Protein AF-A0A2G6CWJ7-F1 (afdb_monomer)

Radius of gyration: 28.37 Å; Cα contacts (8 Å, |Δi|>4): 303; chains: 1; bounding box: 62×45×99 Å

Foldseek 3Di:
DDDDDDDPPPDDPVVCVVCVVVCCVPVVVVVVVVVVVVVVPPPLVPDDFDDWKFKKKFKDFAPPDQAQWAWDWAQDPQFIKIKIAGHDPPDDDSRSRIDMWMWIQDRVVLAIDTQDADDDPPSRVDPGMDMDGSVSCPQFGWDQDQADPSGWGKDWPDDDDPPDPVCVVPVPDDDTAIWI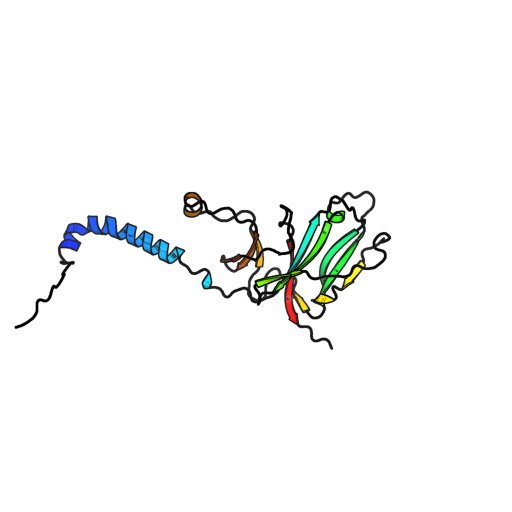DHPRRTHGGDPHVPPPDDPPSPGMDTHGIGDDGHDDD

pLDDT: mean 79.05, std 17.59, range [38.69, 97.75]

Mean predicted aligned error: 12.97 Å

Secondary structure (DSSP, 8-state):
------------HHHHHHTHHHHHHHHHHHHHHHHHHHHHT--GGGSPPP-S-EEEEEEEE-SS---SEEEEEEEETTEEEEEEEEPPTT---GGGGEEEEEEEEETTTTEEEEE--PPPS-GGG--S-EEEE-GGGTTEEEE--SB-TTS-EEEEE-S-----HHHHHTT-----EEEEEETTEEEEPPP-TT-TT-S-TT-EEEEEEEEEEPP--

Sequence (217 aa):
MKGNSVKGSFLKGNFLKDNLVLIAGIVLPVLLVIGFLILSAVPKAMFPPPQYDFLLVGYRYDNQIVRDYHVGFEVREGVVTGRVTPKREGVEDFRFRQRASLFLYRADEQRFEEVPYDLPDNLEELKKSVTFPVRKLQNLSFSSNLISPDGFQFDYYGRRSSSGLLGEIFGMGRRYGYILSKEGSSFELPPVAVQTGYYYSDNLSFIGWVVSERKSS

Nearest PDB structures (foldseek):
  8qgy-assembly1_A  TM=1.722E-01  e=1.229E+00  Homo sapiens
  5g23-assembly1_A  TM=1.911E-01  e=3.574E+00  Thermus thermophilus HB8
  2f25-assembly1_A  TM=1.329E-01  e=5.008E+00  Homo sapiens
  2f27-assembly1_A  TM=1.282E-01  e=8.785E+00  Homo sapiens

Solvent-accessible surface area (backbone atoms only — not comparable to full-atom values): 13347 Å² total; per-residue (Å²): 134,87,84,87,79,86,77,87,79,88,76,60,80,60,58,59,66,79,37,39,70,62,47,49,67,52,50,50,57,52,49,50,51,50,51,49,50,56,68,68,58,60,61,83,77,78,56,80,76,71,81,59,29,33,36,33,38,33,57,45,79,39,93,90,49,81,47,57,36,32,69,48,72,44,62,53,98,33,30,59,34,36,34,43,35,44,62,57,86,96,61,90,61,74,59,25,23,37,48,68,46,38,35,38,37,38,38,92,75,62,42,62,43,79,52,77,70,76,77,75,81,72,58,86,76,42,88,59,68,47,76,45,68,34,70,84,46,64,52,38,28,40,37,64,55,72,55,40,100,89,54,39,27,82,43,75,50,72,88,78,76,80,67,50,74,65,45,71,75,67,65,67,73,89,75,75,49,51,28,37,36,41,98,90,45,76,43,82,55,68,75,66,82,84,67,84,82,64,101,67,81,80,44,66,41,85,46,27,29,50,76,47,77,45,79,86,126

Structure (mmCIF, N/CA/C/O backbone):
data_AF-A0A2G6CWJ7-F1
#
_entry.id   AF-A0A2G6CWJ7-F1
#
loop_
_atom_site.group_PDB
_atom_site.id
_atom_site.type_symbol
_atom_site.label_atom_id
_atom_site.label_alt_id
_atom_site.label_comp_id
_atom_site.label_asym_id
_atom_site.label_entity_id
_atom_site.label_seq_id
_atom_site.pdbx_PDB_ins_code
_atom_site.Cartn_x
_atom_site.Cartn_y
_atom_site.Cartn_z
_atom_site.occupancy
_atom_site.B_iso_or_equiv
_atom_site.auth_seq_id
_atom_site.auth_comp_id
_atom_site.auth_asym_id
_atom_site.auth_atom_id
_atom_site.pdbx_PDB_model_num
ATOM 1 N N . MET A 1 1 ? 24.566 -15.610 -73.567 1.00 42.91 1 MET A N 1
ATOM 2 C CA . MET A 1 1 ? 25.605 -14.570 -73.379 1.00 42.91 1 MET A CA 1
ATOM 3 C C . MET A 1 1 ? 25.458 -13.987 -71.978 1.00 42.91 1 MET A C 1
ATOM 5 O O . MET A 1 1 ? 24.338 -13.891 -71.496 1.00 42.91 1 MET A O 1
ATOM 9 N N . LYS A 1 2 ? 26.595 -13.754 -71.309 1.00 40.25 2 LYS A N 1
ATOM 10 C CA . LYS A 1 2 ? 26.768 -13.443 -69.876 1.00 40.25 2 LYS A CA 1
ATOM 11 C C . LYS A 1 2 ? 26.113 -12.120 -69.448 1.00 40.25 2 LYS A C 1
ATOM 13 O O . LYS A 1 2 ? 26.039 -11.188 -70.238 1.00 40.25 2 LYS A O 1
ATOM 18 N N . GLY A 1 3 ? 25.678 -12.085 -68.185 1.00 43.72 3 GLY A N 1
ATOM 19 C CA . GLY A 1 3 ? 24.922 -11.002 -67.558 1.00 43.72 3 GLY A CA 1
ATOM 20 C C . GLY A 1 3 ? 25.706 -9.740 -67.192 1.00 43.72 3 GLY A C 1
ATOM 21 O O . GLY A 1 3 ? 26.927 -9.750 -67.035 1.00 43.72 3 GLY A O 1
ATOM 22 N N . ASN A 1 4 ? 24.944 -8.662 -67.004 1.00 42.84 4 ASN A N 1
ATOM 23 C CA . ASN A 1 4 ? 25.405 -7.378 -66.493 1.00 42.84 4 ASN A CA 1
ATOM 24 C C . ASN A 1 4 ? 25.401 -7.389 -64.960 1.00 42.84 4 ASN A C 1
ATOM 26 O O . ASN A 1 4 ? 24.350 -7.420 -64.324 1.00 42.84 4 ASN A O 1
ATOM 30 N N . SER A 1 5 ? 26.595 -7.337 -64.374 1.00 44.34 5 SER A N 1
ATOM 31 C CA . SER A 1 5 ? 26.812 -7.099 -62.947 1.00 44.34 5 SER A CA 1
ATOM 32 C C . SER A 1 5 ? 26.933 -5.595 -62.702 1.00 44.34 5 SER A C 1
ATOM 34 O O . SER A 1 5 ? 27.979 -5.008 -62.977 1.00 44.34 5 SER A O 1
ATOM 36 N N . VAL A 1 6 ? 25.905 -4.976 -62.124 1.00 52.34 6 VAL A N 1
ATOM 37 C CA . VAL A 1 6 ? 26.009 -3.630 -61.542 1.00 52.34 6 VAL A CA 1
ATOM 38 C C . VAL A 1 6 ? 26.773 -3.749 -60.221 1.00 52.34 6 VAL A C 1
ATOM 40 O O . VAL A 1 6 ? 26.233 -4.220 -59.225 1.00 52.34 6 VAL A O 1
ATOM 43 N N . LYS A 1 7 ? 28.052 -3.353 -60.200 1.00 46.38 7 LYS A N 1
ATOM 44 C CA . LYS A 1 7 ? 28.813 -3.163 -58.955 1.00 46.38 7 LYS A CA 1
ATOM 45 C C . LYS A 1 7 ? 28.830 -1.679 -58.602 1.00 46.38 7 LYS A C 1
ATOM 47 O O . LYS A 1 7 ? 29.647 -0.925 -59.124 1.00 46.38 7 LYS A O 1
ATOM 52 N N . GLY A 1 8 ? 27.948 -1.273 -57.692 1.00 47.12 8 GLY A N 1
ATOM 53 C CA . GLY A 1 8 ? 28.076 -0.006 -56.976 1.00 47.12 8 GLY A CA 1
ATOM 54 C C . GLY A 1 8 ? 29.268 -0.077 -56.022 1.00 47.12 8 GLY A C 1
ATOM 55 O O . GLY A 1 8 ? 29.166 -0.639 -54.938 1.00 47.12 8 GLY A O 1
ATOM 56 N N . SER A 1 9 ? 30.415 0.453 -56.445 1.00 52.34 9 SER A N 1
ATOM 57 C CA . SER A 1 9 ? 31.591 0.659 -55.593 1.00 52.34 9 SER A CA 1
ATOM 58 C C . SER A 1 9 ? 31.573 2.099 -55.092 1.00 52.34 9 SER A C 1
ATOM 60 O O . SER A 1 9 ? 32.021 3.007 -55.791 1.00 52.34 9 SER A O 1
ATOM 62 N N . PHE A 1 10 ? 30.997 2.322 -53.910 1.00 56.19 10 PHE A N 1
ATOM 63 C CA . PHE A 1 10 ? 30.798 3.670 -53.367 1.00 56.19 10 PHE A CA 1
ATOM 64 C C . PHE A 1 10 ? 31.922 4.182 -52.457 1.00 56.19 10 PHE A C 1
ATOM 66 O O . PHE A 1 10 ? 31.820 5.299 -51.970 1.00 56.19 10 PHE A O 1
ATOM 73 N N . LEU A 1 11 ? 33.015 3.441 -52.237 1.00 56.88 11 LEU A N 1
ATOM 74 C CA . LEU A 1 11 ? 34.093 3.898 -51.347 1.00 56.88 11 LEU A CA 1
ATOM 75 C C . LEU A 1 11 ? 35.480 3.617 -51.945 1.00 56.88 11 LEU A C 1
ATOM 77 O O . LEU A 1 11 ? 36.103 2.592 -51.676 1.00 56.88 11 LEU A O 1
ATOM 81 N N . LYS A 1 12 ? 35.994 4.549 -52.761 1.00 61.03 12 LYS A N 1
ATOM 82 C CA . LYS A 1 12 ? 37.425 4.594 -53.118 1.00 61.03 12 LYS A CA 1
ATOM 83 C C . LYS A 1 12 ? 38.220 5.133 -51.923 1.00 61.03 12 LYS A C 1
ATOM 85 O O . LYS A 1 12 ? 37.935 6.227 -51.446 1.00 61.03 12 LYS A O 1
ATOM 90 N N . GLY A 1 13 ? 39.260 4.415 -51.495 1.00 61.88 13 GLY A N 1
ATOM 91 C CA . GLY A 1 13 ? 40.091 4.751 -50.324 1.00 61.88 13 GLY A CA 1
ATOM 92 C C . GLY A 1 13 ? 40.787 6.123 -50.345 1.00 61.88 13 GLY A C 1
ATOM 93 O O . GLY A 1 13 ? 41.223 6.582 -49.293 1.00 61.88 13 GLY A O 1
ATOM 94 N N . ASN A 1 14 ? 40.851 6.802 -51.497 1.00 66.81 14 ASN A N 1
ATOM 95 C CA . ASN A 1 14 ? 41.379 8.169 -51.592 1.00 66.81 14 ASN A CA 1
ATOM 96 C C . ASN A 1 14 ? 40.335 9.229 -51.207 1.00 66.81 14 ASN A C 1
ATOM 98 O O . ASN A 1 14 ? 40.673 10.199 -50.546 1.00 66.81 14 ASN A O 1
ATOM 102 N N . PHE A 1 15 ? 39.048 8.999 -51.490 1.00 67.94 15 PHE A N 1
ATOM 103 C CA . PHE A 1 15 ? 37.984 9.965 -51.187 1.00 67.94 15 PHE A CA 1
ATOM 104 C C . PHE A 1 15 ? 37.812 10.198 -49.675 1.00 67.94 15 PHE A C 1
ATOM 106 O O . PHE A 1 15 ? 37.553 11.320 -49.247 1.00 67.94 15 PHE A O 1
ATOM 113 N N . LEU A 1 16 ? 38.011 9.147 -48.868 1.00 67.19 16 LEU A N 1
ATOM 114 C CA . LEU A 1 16 ? 37.991 9.204 -47.400 1.00 67.19 16 LEU A CA 1
ATOM 115 C C . LEU A 1 16 ? 39.131 10.051 -46.820 1.00 67.19 16 LEU A C 1
ATOM 117 O O . LEU A 1 16 ? 38.937 10.724 -45.812 1.00 67.19 16 LEU A O 1
ATOM 121 N N . LYS A 1 17 ? 40.313 10.012 -47.446 1.00 70.75 17 LYS A N 1
ATOM 122 C CA . LYS A 1 17 ? 41.492 10.773 -47.011 1.00 70.75 17 LYS A CA 1
ATOM 123 C C . LYS A 1 17 ? 41.391 12.237 -47.432 1.00 70.75 17 LYS A C 1
ATOM 125 O O . LYS A 1 17 ? 41.655 13.115 -46.619 1.00 70.75 17 LYS A O 1
ATOM 130 N N . ASP A 1 18 ? 40.931 12.482 -48.657 1.00 79.06 18 ASP A N 1
ATOM 131 C CA . ASP A 1 18 ? 40.833 13.826 -49.239 1.00 79.06 18 ASP A CA 1
ATOM 132 C C . ASP A 1 18 ? 39.708 14.661 -48.606 1.00 79.06 18 ASP A C 1
ATOM 134 O O . ASP A 1 18 ? 39.776 15.886 -48.574 1.00 79.06 18 ASP A O 1
ATOM 138 N N . ASN A 1 19 ? 38.684 14.001 -48.055 1.00 81.56 19 ASN A N 1
ATOM 139 C CA . ASN A 1 19 ? 37.528 14.652 -47.435 1.00 81.56 19 ASN A CA 1
ATOM 140 C C . ASN A 1 19 ? 37.419 14.344 -45.938 1.00 81.56 19 ASN A C 1
ATOM 142 O O . ASN A 1 19 ? 36.337 14.454 -45.367 1.00 81.56 19 ASN A O 1
ATOM 146 N N . LEU A 1 20 ? 38.521 13.960 -45.285 1.00 83.69 20 LEU A N 1
ATOM 147 C CA . LEU A 1 20 ? 38.513 13.502 -43.892 1.00 83.69 20 LEU A CA 1
ATOM 148 C C . LEU A 1 20 ? 37.905 14.537 -42.935 1.00 83.69 20 LEU A C 1
ATOM 150 O O . LEU A 1 20 ? 37.154 14.167 -42.039 1.00 83.69 20 LEU A O 1
ATOM 154 N N . VAL A 1 21 ? 38.160 15.828 -43.168 1.00 85.00 21 VAL A N 1
ATOM 155 C CA . VAL A 1 21 ? 37.582 16.932 -42.380 1.00 85.00 21 VAL A CA 1
ATOM 156 C C . VAL A 1 21 ? 36.059 17.002 -42.543 1.00 85.00 21 VAL A C 1
ATOM 158 O O . VAL A 1 21 ? 35.339 17.116 -41.554 1.00 85.00 21 VAL A O 1
ATOM 161 N N . LEU A 1 22 ? 35.555 16.876 -43.775 1.00 84.00 22 LEU A N 1
ATOM 162 C CA . LEU A 1 22 ? 34.120 16.896 -44.074 1.00 84.00 22 LEU A CA 1
ATOM 163 C C . LEU A 1 22 ? 33.417 15.652 -43.513 1.00 84.00 22 LEU A C 1
ATOM 165 O O . LEU A 1 22 ? 32.351 15.748 -42.909 1.00 84.00 22 LEU A O 1
ATOM 169 N N . ILE A 1 23 ? 34.040 14.485 -43.677 1.00 86.94 23 ILE A N 1
ATOM 170 C CA . ILE A 1 23 ? 33.525 13.208 -43.185 1.00 86.94 23 ILE A CA 1
ATOM 171 C C . ILE A 1 23 ? 33.504 13.214 -41.660 1.00 86.94 23 ILE A C 1
ATOM 173 O O . ILE A 1 23 ? 32.475 12.886 -41.088 1.00 86.94 23 ILE A O 1
ATOM 177 N N . ALA A 1 24 ? 34.572 13.650 -40.989 1.00 85.00 24 ALA A N 1
ATOM 178 C CA . ALA A 1 24 ? 34.584 13.780 -39.533 1.00 85.00 24 ALA A CA 1
ATOM 179 C C . ALA A 1 24 ? 33.512 14.769 -39.045 1.00 85.00 24 ALA A C 1
ATOM 181 O O . ALA A 1 24 ? 32.798 14.463 -38.092 1.00 85.00 24 ALA A O 1
ATOM 182 N N . GLY A 1 25 ? 33.341 15.902 -39.737 1.00 88.62 25 GLY A N 1
ATOM 183 C CA . GLY A 1 25 ? 32.336 16.915 -39.408 1.00 88.62 25 GLY A CA 1
ATOM 184 C C . GLY A 1 25 ? 30.884 16.436 -39.520 1.00 88.62 25 GLY A C 1
ATOM 185 O O . GLY A 1 25 ? 30.029 16.960 -38.815 1.00 88.62 25 GLY A O 1
ATOM 186 N N . ILE A 1 26 ? 30.598 15.430 -40.353 1.00 90.06 26 ILE A N 1
ATOM 187 C CA . ILE A 1 26 ? 29.245 14.870 -40.533 1.00 90.06 26 ILE A CA 1
ATOM 188 C C . ILE A 1 26 ? 29.063 13.573 -39.736 1.00 90.06 26 ILE A C 1
ATOM 190 O O . ILE A 1 26 ? 28.043 13.373 -39.078 1.00 90.06 26 ILE A O 1
ATOM 194 N N . VAL A 1 27 ? 30.053 12.683 -39.768 1.00 91.69 27 VAL A N 1
ATOM 195 C CA . VAL A 1 27 ? 29.980 11.353 -39.154 1.00 91.69 27 VAL A CA 1
ATOM 196 C C . VAL A 1 27 ? 30.047 11.439 -37.634 1.00 91.69 27 VAL A C 1
ATOM 198 O O . VAL A 1 27 ? 29.330 10.692 -36.975 1.00 91.69 27 VAL A O 1
ATOM 201 N N . LEU A 1 28 ? 30.845 12.347 -37.058 1.00 91.12 28 LEU A N 1
ATOM 202 C CA . LEU A 1 28 ? 30.956 12.470 -35.602 1.00 91.12 28 LEU A CA 1
ATOM 203 C C . LEU A 1 28 ? 29.626 12.904 -34.948 1.00 91.12 28 LEU A C 1
A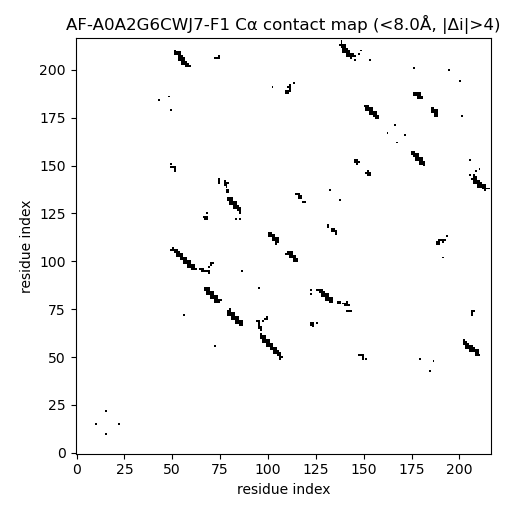TOM 205 O O . LEU A 1 28 ? 29.197 12.216 -34.022 1.00 91.12 28 LEU A O 1
ATOM 209 N N . PRO A 1 29 ? 28.913 13.948 -35.425 1.00 90.94 29 PRO A N 1
ATOM 210 C CA . PRO A 1 29 ? 27.587 14.283 -34.902 1.00 90.94 29 PRO A CA 1
ATOM 211 C C . PRO A 1 29 ? 26.573 13.151 -35.069 1.00 90.94 29 PRO A C 1
ATOM 213 O O . PRO A 1 29 ? 25.826 12.861 -34.140 1.00 90.94 29 PRO A O 1
ATOM 216 N N . VAL A 1 30 ? 26.564 12.478 -36.224 1.00 94.25 30 VAL A N 1
ATOM 217 C CA . VAL A 1 30 ? 25.648 11.355 -36.477 1.00 94.25 30 VAL A CA 1
ATOM 218 C C . VAL A 1 30 ? 25.936 10.191 -35.527 1.00 94.25 30 VAL A C 1
ATOM 220 O O . VAL A 1 30 ? 25.005 9.640 -34.945 1.00 94.25 30 VAL A O 1
ATOM 223 N N . LEU A 1 31 ? 27.207 9.852 -35.300 1.00 94.44 31 LEU A N 1
ATOM 224 C CA . LEU A 1 31 ? 27.604 8.836 -34.323 1.00 94.44 31 LEU A CA 1
ATOM 225 C C . LEU A 1 31 ? 27.224 9.224 -32.896 1.00 94.44 31 LEU A C 1
ATOM 227 O O . LEU A 1 31 ? 26.780 8.360 -32.148 1.00 94.44 31 LEU A O 1
ATOM 231 N N . LEU A 1 32 ? 27.362 10.497 -32.516 1.00 93.50 32 LEU A N 1
ATOM 232 C CA . LEU A 1 32 ? 26.935 10.976 -31.201 1.00 93.50 32 LEU A CA 1
ATOM 233 C C . LEU A 1 32 ? 25.418 10.875 -31.026 1.00 93.50 32 LEU A C 1
ATOM 235 O O . LEU A 1 32 ? 24.965 10.402 -29.988 1.00 93.50 32 LEU A O 1
ATOM 239 N N . VAL A 1 33 ? 24.634 11.250 -32.042 1.00 92.62 33 VAL A N 1
ATOM 240 C CA . VAL A 1 33 ? 23.170 11.100 -32.023 1.00 92.62 33 VAL A CA 1
ATOM 241 C C . VAL A 1 33 ? 22.787 9.627 -31.927 1.00 92.62 33 VAL A C 1
ATOM 243 O O . VAL A 1 33 ? 21.978 9.274 -31.079 1.00 92.62 33 VAL A O 1
ATOM 246 N N . ILE A 1 34 ? 23.394 8.749 -32.729 1.00 90.69 34 ILE A N 1
ATOM 247 C CA . ILE A 1 34 ? 23.137 7.303 -32.670 1.00 90.69 34 ILE A CA 1
ATOM 248 C C . ILE A 1 34 ? 23.547 6.730 -31.309 1.00 90.69 34 ILE A C 1
ATOM 250 O O . ILE A 1 34 ? 22.788 5.971 -30.718 1.00 90.69 34 ILE A O 1
ATOM 254 N N . GLY A 1 35 ? 24.709 7.114 -30.778 1.00 88.50 35 GLY A N 1
ATOM 255 C CA . GLY A 1 35 ? 25.171 6.694 -29.456 1.00 88.50 35 GLY A CA 1
ATOM 256 C C . GLY A 1 35 ? 24.211 7.136 -28.355 1.00 88.50 35 GLY A C 1
ATOM 257 O O . GLY A 1 35 ? 23.838 6.333 -27.504 1.00 88.50 35 GLY A O 1
ATOM 258 N N . PHE A 1 36 ? 23.728 8.377 -28.417 1.00 85.81 36 PHE A N 1
ATOM 259 C CA . PHE A 1 36 ? 22.710 8.878 -27.501 1.00 85.81 36 PHE A CA 1
ATOM 260 C C . PHE A 1 36 ? 21.370 8.156 -27.679 1.00 85.81 36 PHE A C 1
ATOM 262 O O . PHE A 1 36 ? 20.713 7.856 -26.689 1.00 85.81 36 PHE A O 1
ATOM 269 N N . LEU A 1 37 ? 20.968 7.812 -28.906 1.00 82.19 37 LEU A N 1
ATOM 270 C CA . LEU A 1 37 ? 19.765 7.018 -29.172 1.00 82.19 37 LEU A CA 1
ATOM 271 C C . LEU A 1 37 ? 19.881 5.599 -28.606 1.00 82.19 37 LEU A C 1
ATOM 273 O O . LEU A 1 37 ? 18.937 5.125 -27.993 1.00 82.19 37 LEU A O 1
ATOM 277 N N . ILE A 1 38 ? 21.035 4.942 -28.733 1.00 81.19 38 ILE A N 1
ATOM 278 C CA . ILE A 1 38 ? 21.273 3.611 -28.154 1.00 81.19 38 ILE A CA 1
ATOM 279 C C . ILE A 1 38 ? 21.264 3.680 -26.621 1.00 81.19 38 ILE A C 1
ATOM 281 O O . ILE A 1 38 ? 20.614 2.862 -25.974 1.00 81.19 38 ILE A O 1
ATOM 285 N N . LEU A 1 39 ? 21.940 4.673 -26.034 1.00 76.00 39 LEU A N 1
ATOM 286 C CA . LEU A 1 39 ? 21.984 4.870 -24.580 1.00 76.00 39 LEU A CA 1
ATOM 287 C C . LEU A 1 39 ? 20.643 5.339 -23.994 1.00 76.00 39 LEU A C 1
ATOM 289 O O . LEU A 1 39 ? 20.342 5.039 -22.844 1.00 76.00 39 LEU A O 1
ATOM 293 N N . SER A 1 40 ? 19.825 6.062 -24.759 1.00 67.31 40 SER A N 1
ATOM 294 C CA . SER A 1 40 ? 18.475 6.471 -24.341 1.00 67.31 40 SER A CA 1
ATOM 295 C C . SER A 1 40 ? 17.423 5.393 -24.596 1.00 67.31 40 SER A C 1
ATOM 297 O O . SER A 1 40 ? 16.401 5.371 -23.913 1.00 67.31 40 SER A O 1
ATOM 299 N N . ALA A 1 41 ? 17.685 4.461 -25.514 1.00 64.38 41 ALA A N 1
ATOM 300 C CA . ALA A 1 41 ? 16.855 3.291 -25.774 1.00 64.38 41 ALA A CA 1
ATOM 301 C C . ALA A 1 41 ? 17.171 2.110 -24.843 1.00 64.38 41 ALA A C 1
ATOM 303 O O . ALA A 1 41 ? 16.815 0.979 -25.176 1.00 64.38 41 ALA A O 1
ATOM 304 N N . VAL A 1 42 ? 17.805 2.343 -23.681 1.00 60.22 42 VAL A N 1
ATOM 305 C CA . VAL A 1 42 ? 17.883 1.329 -22.618 1.00 60.22 42 VAL A CA 1
ATOM 306 C C . VAL A 1 42 ? 16.452 0.870 -22.325 1.00 60.22 42 VAL A C 1
ATOM 308 O O . VAL A 1 42 ? 15.629 1.679 -21.881 1.00 60.22 42 VAL A O 1
ATOM 311 N N . PRO A 1 43 ? 16.104 -0.400 -22.604 1.00 55.19 43 PRO A N 1
ATOM 312 C CA . PRO A 1 43 ? 14.748 -0.865 -22.404 1.00 55.19 43 PRO A CA 1
ATOM 313 C C . PRO A 1 43 ? 14.400 -0.743 -20.924 1.00 55.19 43 PRO A C 1
ATOM 315 O O . PRO A 1 43 ? 15.009 -1.400 -20.084 1.00 55.19 43 PRO A O 1
ATOM 318 N N . LYS A 1 44 ? 13.342 0.009 -20.602 1.00 54.00 44 LYS A N 1
ATOM 319 C CA . LYS A 1 44 ? 12.671 -0.092 -19.291 1.00 54.00 44 LYS A CA 1
ATOM 320 C C . LYS A 1 44 ? 12.252 -1.541 -18.967 1.00 54.00 44 LYS A C 1
ATOM 322 O O . LYS A 1 44 ? 12.011 -1.870 -17.817 1.00 54.00 44 LYS A O 1
ATOM 327 N N . ALA A 1 45 ? 12.211 -2.404 -19.986 1.00 53.12 45 ALA A N 1
ATOM 328 C CA . ALA A 1 45 ? 11.952 -3.838 -19.922 1.00 53.12 45 ALA A CA 1
ATOM 329 C C . ALA A 1 45 ? 13.116 -4.696 -19.379 1.00 53.12 45 ALA A C 1
ATOM 331 O O . ALA A 1 45 ? 12.999 -5.917 -19.369 1.00 53.12 45 ALA A O 1
ATOM 332 N N . MET A 1 46 ? 14.246 -4.107 -18.966 1.00 60.91 46 MET A N 1
ATOM 333 C CA . MET A 1 46 ? 15.364 -4.890 -18.420 1.00 60.91 46 MET A CA 1
ATOM 334 C C . MET A 1 46 ? 15.134 -5.348 -16.968 1.00 60.91 46 MET A C 1
ATOM 336 O O . MET A 1 46 ? 15.841 -6.233 -16.492 1.00 60.91 46 MET A O 1
ATOM 340 N N . PHE A 1 47 ? 14.130 -4.793 -16.282 1.00 66.19 47 PHE A N 1
ATOM 341 C CA . PHE A 1 47 ? 13.753 -5.205 -14.932 1.00 66.19 47 PHE A CA 1
ATOM 342 C C . PHE A 1 47 ? 12.473 -6.048 -14.970 1.00 66.19 47 PHE A C 1
ATOM 344 O O . PHE A 1 47 ? 11.523 -5.667 -15.662 1.00 66.19 47 PHE A O 1
ATOM 351 N N . PRO A 1 48 ? 12.419 -7.183 -14.246 1.00 76.75 48 PRO A N 1
ATOM 352 C CA . PRO A 1 48 ? 11.174 -7.923 -14.093 1.00 76.75 48 PRO A CA 1
ATOM 353 C C . PRO A 1 48 ? 10.114 -7.020 -13.437 1.00 76.75 48 PRO A C 1
ATOM 355 O O . PRO A 1 48 ? 10.477 -6.153 -12.635 1.00 76.75 48 PRO A O 1
ATOM 358 N N . PRO A 1 49 ? 8.821 -7.200 -13.763 1.00 84.00 49 PRO A N 1
ATOM 359 C CA . PRO A 1 49 ? 7.749 -6.485 -13.076 1.00 84.00 49 PRO A CA 1
ATOM 360 C C . PRO A 1 49 ? 7.778 -6.788 -11.567 1.00 84.00 49 PRO A C 1
ATOM 362 O O . PRO A 1 49 ? 8.326 -7.825 -11.175 1.00 84.00 49 PRO A O 1
ATOM 365 N N . PRO A 1 50 ? 7.193 -5.912 -10.727 1.00 89.06 50 PRO A N 1
ATOM 366 C CA . PRO A 1 50 ? 7.072 -6.167 -9.293 1.00 89.06 50 PRO A CA 1
ATOM 367 C C . PRO A 1 50 ? 6.385 -7.512 -9.056 1.00 89.06 50 PRO A C 1
ATOM 369 O O . PRO A 1 50 ? 5.374 -7.806 -9.693 1.00 89.06 50 PRO A O 1
ATOM 372 N N . GLN A 1 51 ? 6.945 -8.327 -8.164 1.00 93.19 51 GLN A N 1
ATOM 373 C CA . GLN A 1 51 ? 6.470 -9.691 -7.903 1.00 93.19 51 GLN A CA 1
ATOM 374 C C . GLN A 1 51 ? 5.702 -9.825 -6.588 1.00 93.19 51 GLN A C 1
ATOM 376 O O . GLN A 1 51 ? 5.084 -10.858 -6.344 1.00 93.19 51 GLN A O 1
ATOM 381 N N . TYR A 1 52 ? 5.749 -8.799 -5.739 1.00 95.69 52 TYR A N 1
ATOM 382 C CA . TYR A 1 52 ? 5.149 -8.828 -4.413 1.00 95.69 52 TYR A CA 1
ATOM 383 C C . TYR A 1 52 ? 3.921 -7.928 -4.328 1.00 95.69 52 TYR A C 1
ATOM 385 O O . TYR A 1 52 ? 3.962 -6.744 -4.671 1.00 95.69 52 TYR A O 1
ATOM 393 N N . ASP A 1 53 ? 2.841 -8.500 -3.803 1.00 96.62 53 ASP A N 1
ATOM 394 C CA . ASP A 1 53 ? 1.656 -7.758 -3.394 1.00 96.62 53 ASP A CA 1
ATOM 395 C C . ASP A 1 53 ? 2.002 -6.793 -2.253 1.00 96.62 53 ASP A C 1
ATOM 397 O O . ASP A 1 53 ? 2.895 -7.041 -1.432 1.00 96.62 53 ASP A O 1
ATOM 401 N N . PHE A 1 54 ? 1.254 -5.698 -2.145 1.00 96.75 54 PHE A N 1
ATOM 402 C CA . PHE A 1 54 ? 1.416 -4.754 -1.042 1.00 96.75 54 PHE A CA 1
ATOM 403 C C . PHE A 1 54 ? 0.122 -4.064 -0.663 1.00 96.75 54 PHE A C 1
ATOM 405 O O . PHE A 1 54 ? -0.796 -3.918 -1.466 1.00 96.75 54 PHE A O 1
ATOM 412 N N . LEU A 1 55 ? 0.067 -3.613 0.584 1.00 96.81 55 LEU A N 1
ATOM 413 C CA . LEU A 1 55 ? -1.090 -2.945 1.146 1.00 96.81 55 LEU A CA 1
ATOM 414 C C . LEU A 1 55 ? -0.829 -1.454 1.322 1.00 96.81 55 LEU A C 1
ATOM 416 O O . LEU A 1 55 ? 0.184 -1.037 1.894 1.00 96.81 55 LEU A O 1
ATOM 420 N N . LEU A 1 56 ? -1.803 -0.663 0.891 1.00 94.88 56 LEU A N 1
ATOM 421 C CA . LEU A 1 56 ? -1.886 0.768 1.124 1.00 94.88 56 LEU A CA 1
ATOM 422 C C . LEU A 1 56 ? -3.114 1.102 1.974 1.00 94.88 56 LEU A C 1
ATOM 424 O O . LEU A 1 56 ? -4.124 0.396 1.946 1.00 94.88 56 LEU A O 1
ATOM 428 N N . VAL A 1 57 ? -3.055 2.237 2.665 1.00 93.12 57 VAL A N 1
ATOM 429 C CA . VAL A 1 57 ? -4.231 2.930 3.202 1.00 93.12 57 VAL A CA 1
ATOM 430 C C . VAL A 1 57 ? -4.393 4.273 2.515 1.00 93.12 57 VAL A C 1
ATOM 432 O O . VAL A 1 57 ? -3.444 5.045 2.426 1.00 93.12 57 VAL A O 1
ATOM 435 N N . GLY A 1 58 ? -5.603 4.562 2.051 1.00 89.81 58 GLY A N 1
ATOM 436 C CA . GLY A 1 58 ? -6.013 5.893 1.626 1.00 89.81 58 GLY A CA 1
ATOM 437 C C . GLY A 1 58 ? -6.869 6.568 2.688 1.00 89.81 58 GLY A C 1
ATOM 438 O O . GLY A 1 58 ? -7.768 5.939 3.246 1.00 89.81 58 GLY A O 1
ATOM 439 N N . TYR A 1 59 ? -6.625 7.855 2.933 1.00 86.38 59 TYR A N 1
ATOM 440 C CA . TYR A 1 59 ? -7.468 8.683 3.797 1.00 86.38 59 TYR A CA 1
ATOM 441 C C . TYR A 1 59 ? -8.241 9.702 2.971 1.00 86.38 59 TYR A C 1
ATOM 443 O O . TYR A 1 59 ? -7.675 10.670 2.455 1.00 86.38 59 TYR A O 1
ATOM 451 N N . ARG A 1 60 ? -9.555 9.505 2.876 1.00 82.31 60 ARG A N 1
ATOM 452 C CA . ARG A 1 60 ? -10.455 10.441 2.210 1.00 82.31 60 ARG A CA 1
ATOM 453 C C . ARG A 1 60 ? -11.039 11.406 3.223 1.00 82.31 60 ARG A C 1
ATOM 455 O O . ARG A 1 60 ? -11.663 10.986 4.190 1.00 82.31 60 ARG A O 1
ATOM 462 N N . TYR A 1 61 ? -10.872 12.694 2.967 1.00 79.69 61 TYR A N 1
ATOM 463 C CA . TYR A 1 61 ? -11.504 13.728 3.768 1.00 79.69 61 TYR A CA 1
ATOM 464 C C . TYR A 1 61 ? -13.009 13.799 3.475 1.00 79.69 61 TYR A C 1
ATOM 466 O O . TYR A 1 61 ? -13.427 13.808 2.315 1.00 79.69 61 TYR A O 1
ATOM 474 N N . ASP A 1 62 ? -13.805 13.846 4.533 1.00 77.38 62 ASP A N 1
ATOM 475 C CA . ASP A 1 62 ? -15.255 13.952 4.509 1.00 77.38 62 ASP A CA 1
ATOM 476 C C . ASP A 1 62 ? -15.671 15.200 5.296 1.00 77.38 62 ASP A C 1
ATOM 478 O O . ASP A 1 62 ? -15.575 15.271 6.519 1.00 77.38 62 ASP A O 1
ATOM 482 N N . ASN A 1 63 ? -16.110 16.227 4.568 1.00 72.81 63 ASN A N 1
ATOM 483 C CA . ASN A 1 63 ? -16.549 17.488 5.162 1.00 72.81 63 ASN A CA 1
ATOM 484 C C . ASN A 1 63 ? -17.910 17.391 5.856 1.00 72.81 63 ASN A C 1
ATOM 486 O O . ASN A 1 63 ? -18.246 18.278 6.639 1.00 72.81 63 ASN A O 1
ATOM 490 N N . GLN A 1 64 ? -18.695 16.362 5.540 1.00 75.62 64 GLN A N 1
ATOM 491 C CA . GLN A 1 64 ? -20.065 16.216 6.018 1.00 75.62 64 GLN A CA 1
ATOM 492 C C . GLN A 1 64 ? -20.134 15.412 7.317 1.00 75.62 64 GLN A C 1
ATOM 494 O O . GLN A 1 64 ? -21.124 15.510 8.038 1.00 75.62 64 GLN A O 1
ATOM 499 N N . ILE A 1 65 ? -19.083 14.652 7.640 1.00 70.38 65 ILE A N 1
ATOM 500 C CA . ILE A 1 65 ? -19.036 13.782 8.813 1.00 70.38 65 ILE A CA 1
ATOM 501 C C . ILE A 1 65 ? -17.787 14.102 9.637 1.00 70.38 65 ILE A C 1
ATOM 503 O O . ILE A 1 65 ? -16.661 13.807 9.238 1.00 70.38 65 ILE A O 1
ATOM 507 N N . VAL A 1 66 ? -17.990 14.667 10.828 1.00 72.75 66 VAL A N 1
ATOM 508 C CA . VAL A 1 66 ? -16.951 14.726 11.864 1.00 72.75 66 VAL A CA 1
ATOM 509 C C . VAL A 1 66 ? -17.127 13.499 12.744 1.00 72.75 66 VAL A C 1
ATOM 511 O O . VAL A 1 66 ? -18.185 13.319 13.336 1.00 72.75 66 VAL A O 1
ATOM 514 N N . ARG A 1 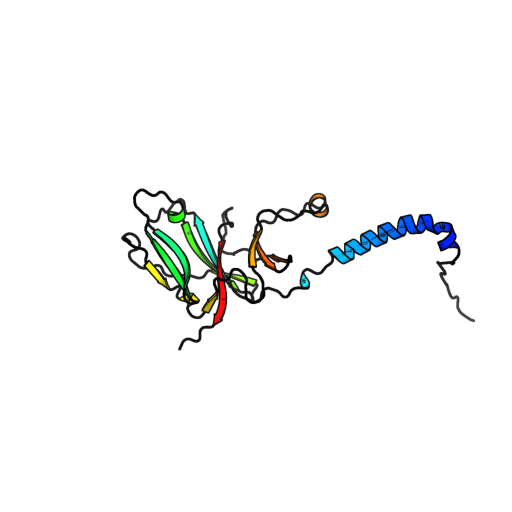67 ? -16.110 12.639 12.802 1.00 82.00 67 ARG A N 1
ATOM 515 C CA . ARG A 1 67 ? -16.095 11.475 13.692 1.00 82.00 67 ARG A CA 1
ATOM 516 C C . ARG A 1 67 ? -15.351 11.838 14.968 1.00 82.00 67 ARG A C 1
ATOM 518 O O . ARG A 1 67 ? -14.374 12.577 14.921 1.00 82.00 67 ARG A O 1
ATOM 525 N N . ASP A 1 68 ? -15.722 11.231 16.085 1.00 87.00 68 ASP A N 1
ATOM 526 C CA . ASP A 1 68 ? -14.966 11.363 17.337 1.00 87.00 68 ASP A CA 1
ATOM 527 C C . ASP A 1 68 ? -13.816 10.354 17.440 1.00 87.00 68 ASP A C 1
ATOM 529 O O . ASP A 1 68 ? -13.302 10.066 18.519 1.00 87.00 68 ASP A O 1
ATOM 533 N N . TYR A 1 69 ? -13.371 9.813 16.304 1.00 89.69 69 TYR A N 1
ATOM 534 C CA . TYR A 1 69 ? -12.283 8.852 16.241 1.00 89.69 69 TYR A CA 1
ATOM 535 C C . TYR A 1 69 ? -11.545 8.879 14.898 1.00 89.69 69 TYR A C 1
ATOM 537 O O . TYR A 1 69 ? -12.083 9.278 13.867 1.00 89.69 69 TYR A O 1
ATOM 545 N N . HIS A 1 70 ? -10.296 8.418 14.919 1.00 91.44 70 HIS A N 1
ATOM 546 C CA . HIS A 1 70 ? -9.456 8.193 13.747 1.00 91.44 70 HIS A CA 1
ATOM 547 C C . HIS A 1 70 ? -9.077 6.714 13.657 1.00 91.44 70 HIS A C 1
ATOM 549 O O . HIS A 1 70 ? -8.731 6.094 14.666 1.00 91.44 70 HIS A O 1
ATOM 555 N N . VAL A 1 71 ? -9.103 6.159 12.447 1.00 93.06 71 VAL A N 1
ATOM 556 C CA . VAL A 1 71 ? -8.759 4.759 12.177 1.00 93.06 71 VAL A CA 1
ATOM 557 C C . VAL A 1 71 ? -7.396 4.712 11.503 1.00 93.06 71 VAL A C 1
ATOM 559 O O . VAL A 1 71 ? -7.261 5.195 10.391 1.00 93.06 71 VAL A O 1
ATOM 562 N N . GLY A 1 72 ? -6.395 4.135 12.160 1.00 94.31 72 GLY A N 1
ATOM 563 C CA . GLY A 1 72 ? -5.085 3.857 11.573 1.00 94.31 72 GLY A CA 1
ATOM 564 C C . GLY A 1 72 ? -4.861 2.364 11.361 1.00 94.31 72 GLY A C 1
ATOM 565 O O . GLY A 1 72 ? -5.555 1.541 11.955 1.00 94.31 72 GLY A O 1
ATOM 566 N N . PHE A 1 73 ? -3.858 2.021 10.559 1.00 96.56 73 PHE A N 1
ATOM 567 C CA . PHE A 1 73 ? -3.451 0.640 10.306 1.00 96.56 73 PHE A CA 1
ATOM 568 C C . PHE A 1 73 ? -1.941 0.506 10.436 1.00 96.56 73 PHE A C 1
ATOM 570 O O . PHE A 1 73 ? -1.195 1.415 10.078 1.00 96.56 73 PHE A O 1
ATOM 577 N N . GLU A 1 74 ? -1.499 -0.629 10.957 1.00 96.31 74 GLU A N 1
ATOM 578 C CA . GLU A 1 74 ? -0.087 -0.946 11.145 1.00 96.31 74 GLU A CA 1
ATOM 579 C C . GLU A 1 74 ? 0.130 -2.458 11.053 1.00 96.31 74 GLU A C 1
ATOM 581 O O . GLU A 1 74 ? -0.773 -3.249 11.339 1.00 96.31 74 GLU A O 1
ATOM 586 N N . VAL A 1 75 ? 1.340 -2.870 10.677 1.00 96.50 75 VAL A N 1
ATOM 587 C CA . VAL A 1 75 ? 1.746 -4.277 10.746 1.00 96.50 75 VAL A CA 1
ATOM 588 C C . VAL A 1 75 ? 2.276 -4.562 12.152 1.00 96.50 75 VAL A C 1
ATOM 590 O O . VAL A 1 75 ? 3.239 -3.941 12.597 1.00 96.50 75 VAL A O 1
ATOM 593 N N . ARG A 1 76 ? 1.661 -5.513 12.858 1.00 94.31 76 ARG A N 1
ATOM 594 C CA . ARG A 1 76 ? 2.106 -6.037 14.158 1.00 94.31 76 ARG A CA 1
ATOM 595 C C . ARG A 1 76 ? 2.287 -7.537 14.047 1.00 94.31 76 ARG A C 1
ATOM 597 O O . ARG A 1 76 ? 1.361 -8.225 13.635 1.00 94.31 76 ARG A O 1
ATOM 604 N N . GLU A 1 77 ? 3.475 -8.034 14.386 1.00 92.12 77 GLU A N 1
ATOM 605 C CA . GLU A 1 77 ? 3.779 -9.478 14.360 1.00 92.12 77 GLU A CA 1
ATOM 606 C C . GLU A 1 77 ? 3.422 -10.131 13.009 1.00 92.12 77 GLU A C 1
ATOM 608 O O . GLU A 1 77 ? 2.877 -11.232 12.925 1.00 92.12 77 GLU A O 1
ATOM 613 N N . GLY A 1 78 ? 3.674 -9.394 11.923 1.00 93.94 78 GLY A N 1
ATOM 614 C CA . GLY A 1 78 ? 3.371 -9.806 10.557 1.00 93.94 78 GLY A CA 1
ATOM 615 C C . GLY A 1 78 ? 1.885 -9.825 10.184 1.00 93.94 78 GLY A C 1
ATOM 616 O O . GLY A 1 78 ? 1.555 -10.394 9.149 1.00 93.94 78 GLY A O 1
ATOM 617 N N . VAL A 1 79 ? 0.984 -9.268 11.000 1.00 95.56 79 VAL A N 1
ATOM 618 C CA . VAL A 1 79 ? -0.453 -9.124 10.699 1.00 95.56 79 VAL A CA 1
ATOM 619 C C . VAL A 1 79 ? -0.817 -7.653 10.609 1.00 95.56 79 VAL A C 1
ATOM 621 O O . VAL A 1 79 ? -0.370 -6.838 11.415 1.00 95.56 79 VAL A O 1
ATOM 624 N N . VAL A 1 80 ? -1.695 -7.304 9.674 1.00 97.06 80 VAL A N 1
ATOM 625 C CA . VAL A 1 80 ? -2.276 -5.960 9.620 1.00 97.06 80 VAL A CA 1
ATOM 626 C C . VAL A 1 80 ? -3.334 -5.809 10.711 1.00 97.06 80 VAL A C 1
ATOM 628 O O . VAL A 1 80 ? -4.351 -6.505 10.732 1.00 97.06 80 VAL A O 1
ATOM 631 N N . THR A 1 81 ? -3.090 -4.870 11.619 1.00 96.81 81 THR A N 1
ATOM 632 C CA . THR A 1 81 ? -3.984 -4.515 12.722 1.00 96.81 81 THR A CA 1
ATOM 633 C C . THR A 1 81 ? -4.503 -3.100 12.515 1.00 96.81 81 THR A C 1
ATOM 635 O O . THR A 1 81 ? -3.736 -2.176 12.240 1.00 96.81 81 THR A O 1
ATOM 638 N N . GLY A 1 82 ? -5.813 -2.924 12.659 1.00 96.69 82 GLY A N 1
ATOM 639 C CA . GLY A 1 82 ? -6.441 -1.615 12.739 1.00 96.69 82 GLY A CA 1
ATOM 640 C C . GLY A 1 82 ? -6.378 -1.067 14.162 1.00 96.69 82 GLY A C 1
ATOM 641 O O . GLY A 1 82 ? -6.450 -1.812 15.139 1.00 96.69 82 GLY A O 1
ATOM 642 N N . ARG A 1 83 ? -6.264 0.250 14.297 1.00 96.00 83 ARG A N 1
ATOM 643 C CA . ARG A 1 83 ? -6.316 0.967 15.569 1.00 96.00 83 ARG A CA 1
ATOM 644 C C . ARG A 1 83 ? -7.297 2.117 15.457 1.00 96.00 83 ARG A C 1
ATOM 646 O O . ARG A 1 83 ? -7.087 3.035 14.670 1.00 96.00 83 ARG A O 1
ATOM 653 N N . VAL A 1 84 ? -8.309 2.120 16.312 1.00 94.50 84 VAL A N 1
ATOM 654 C CA . VAL A 1 84 ? -9.177 3.278 16.513 1.00 94.50 84 VAL A CA 1
ATOM 655 C C . VAL A 1 84 ? -8.605 4.130 17.638 1.00 94.50 84 VAL A C 1
ATOM 657 O O . VAL A 1 84 ? -8.308 3.621 18.716 1.00 94.50 84 VAL A O 1
ATOM 660 N N . THR A 1 85 ? -8.410 5.421 17.387 1.00 92.50 85 THR A N 1
ATOM 661 C CA . THR A 1 85 ? -7.958 6.400 18.384 1.00 92.50 85 THR A CA 1
ATOM 662 C C . THR A 1 85 ? -9.043 7.448 18.579 1.00 92.50 85 THR A C 1
ATOM 664 O O . THR A 1 85 ? -9.419 8.076 17.590 1.00 92.50 85 THR A O 1
ATOM 667 N N . PRO A 1 86 ? -9.546 7.651 19.807 1.00 91.31 86 PRO A N 1
ATOM 668 C CA . PRO A 1 86 ? -10.595 8.627 20.045 1.00 91.31 86 PRO A CA 1
ATOM 669 C C . PRO A 1 86 ? -10.061 10.054 19.944 1.00 91.31 86 PRO A C 1
ATOM 671 O O . PRO A 1 86 ? -8.873 10.321 20.168 1.00 91.31 86 PRO A O 1
ATOM 674 N N . LYS A 1 87 ? -10.959 10.980 19.627 1.00 87.81 87 LYS A N 1
ATOM 675 C CA . LYS A 1 87 ? -10.691 12.409 19.639 1.00 87.81 87 LYS A CA 1
ATOM 676 C C . LYS A 1 87 ? -10.442 12.869 21.066 1.00 87.81 87 LYS A C 1
ATOM 678 O O . LYS A 1 87 ? -11.166 12.521 21.994 1.00 87.81 87 LYS A O 1
ATOM 683 N N . ARG A 1 88 ? -9.379 13.651 21.247 1.00 81.00 88 ARG A N 1
ATOM 684 C CA . ARG A 1 88 ? -9.081 14.282 22.535 1.00 81.00 88 ARG A CA 1
ATOM 685 C C . ARG A 1 88 ? -9.833 15.603 22.603 1.00 81.00 88 ARG A C 1
ATOM 687 O O . ARG A 1 88 ? -9.814 16.376 21.645 1.00 81.00 88 ARG A O 1
ATOM 694 N N . GLU A 1 89 ? -10.491 15.844 23.728 1.00 77.38 89 GLU A N 1
ATOM 695 C CA . GLU A 1 89 ? -11.220 17.085 23.974 1.00 77.38 89 GLU A CA 1
ATOM 696 C C . GLU A 1 89 ? -10.287 18.301 23.838 1.00 77.38 89 GLU A C 1
ATOM 698 O O . GLU A 1 89 ? -9.125 18.254 24.246 1.00 77.38 89 GLU A O 1
ATOM 703 N N . GLY A 1 90 ? -10.775 19.368 23.201 1.00 75.38 90 GLY A N 1
ATOM 704 C CA . GLY A 1 90 ? -10.004 20.593 22.959 1.00 75.38 90 GLY A CA 1
ATOM 705 C C . GLY A 1 90 ? -8.945 20.512 21.850 1.00 75.38 90 GLY A C 1
ATOM 706 O O . GLY A 1 90 ? -8.273 21.508 21.597 1.00 75.38 90 GLY A O 1
ATOM 707 N N . VAL A 1 91 ? -8.792 19.369 21.167 1.00 77.56 91 VAL A N 1
ATOM 708 C CA . VAL A 1 91 ? -7.861 19.218 20.037 1.00 77.56 91 VAL A CA 1
ATOM 709 C C . VAL A 1 91 ? -8.634 19.194 18.719 1.00 77.56 91 VAL A C 1
ATOM 711 O O . VAL A 1 91 ? -9.390 18.259 18.438 1.00 77.56 91 VAL A O 1
ATOM 714 N N . GLU A 1 92 ? -8.422 20.212 17.884 1.00 75.44 92 GLU A N 1
ATOM 715 C CA . GLU A 1 92 ? -8.847 20.178 16.485 1.00 75.44 92 GLU A CA 1
ATOM 716 C C . GLU A 1 92 ? -7.798 19.467 15.633 1.00 75.44 92 GLU A C 1
ATOM 718 O O . GLU A 1 92 ? -6.642 19.877 15.559 1.00 75.44 92 GLU A O 1
ATOM 723 N N . ASP A 1 93 ? -8.209 18.383 14.982 1.00 78.81 93 ASP A N 1
ATOM 724 C CA . ASP A 1 93 ? -7.353 17.609 14.093 1.00 78.81 93 ASP A CA 1
ATOM 725 C C . ASP A 1 93 ? -8.183 17.108 12.907 1.00 78.81 93 ASP A C 1
ATOM 727 O O . ASP A 1 93 ? -9.249 16.504 13.060 1.00 78.81 93 ASP A O 1
ATOM 731 N N . PHE A 1 94 ? -7.696 17.393 11.703 1.00 79.12 94 PHE A N 1
ATOM 732 C CA . PHE A 1 94 ? -8.359 17.061 10.446 1.00 79.12 94 PHE A CA 1
ATOM 733 C C . PHE A 1 94 ? -8.485 15.547 10.227 1.00 79.12 94 PHE A C 1
ATOM 735 O O . PHE A 1 94 ? -9.361 15.114 9.479 1.00 79.12 94 PHE A O 1
ATOM 742 N N . ARG A 1 95 ? -7.664 14.731 10.901 1.00 79.56 95 ARG A N 1
ATOM 743 C CA . ARG A 1 95 ? -7.721 13.262 10.835 1.00 79.56 95 ARG A CA 1
ATOM 744 C C . ARG A 1 95 ? -9.064 12.693 11.293 1.00 79.56 95 ARG A C 1
ATOM 746 O O . ARG A 1 95 ? -9.502 11.664 10.792 1.00 79.56 95 ARG A O 1
ATOM 753 N N . PHE A 1 96 ? -9.772 13.393 12.175 1.00 81.56 96 PHE A N 1
ATOM 754 C CA . PHE A 1 96 ? -11.111 13.011 12.648 1.00 81.56 96 PHE A CA 1
ATOM 755 C C . PHE A 1 96 ? -12.223 13.204 11.605 1.00 81.56 96 PHE A C 1
ATOM 757 O O . PHE A 1 96 ? -13.359 12.779 11.794 1.00 81.56 96 PHE A O 1
ATOM 764 N N . ARG A 1 97 ? -11.896 13.827 10.474 1.00 81.75 97 ARG A N 1
ATOM 765 C CA . ARG A 1 97 ? -12.777 13.978 9.311 1.00 81.75 97 ARG A CA 1
ATOM 766 C C . ARG A 1 97 ? -12.361 13.052 8.171 1.00 81.75 97 ARG A C 1
ATOM 768 O O . ARG A 1 97 ? -12.795 13.231 7.041 1.00 81.75 97 ARG A O 1
ATOM 775 N N . GLN A 1 98 ? -11.468 12.095 8.426 1.00 84.25 98 GLN A N 1
ATOM 776 C CA . GLN A 1 98 ? -10.984 11.177 7.405 1.00 84.25 98 GLN A CA 1
ATOM 777 C C . GLN A 1 98 ? -11.663 9.814 7.517 1.00 84.25 98 GLN A C 1
ATOM 779 O O . GLN A 1 98 ? -11.777 9.226 8.592 1.00 84.25 98 GLN A O 1
ATOM 784 N N . ARG A 1 99 ? -12.074 9.283 6.368 1.00 86.06 99 ARG A N 1
ATOM 785 C CA . ARG A 1 99 ? -12.438 7.883 6.189 1.00 86.06 99 ARG A CA 1
ATOM 786 C C . ARG A 1 99 ? -11.233 7.140 5.631 1.00 86.06 99 ARG A C 1
ATOM 788 O O . ARG A 1 99 ? -10.716 7.512 4.579 1.00 86.06 99 ARG A O 1
ATOM 795 N N . ALA A 1 100 ? -10.807 6.101 6.336 1.00 90.31 100 ALA A N 1
ATOM 796 C CA . ALA A 1 100 ? -9.762 5.216 5.854 1.00 90.31 100 ALA A CA 1
ATOM 797 C C . ALA A 1 100 ? -10.338 4.168 4.883 1.00 90.31 100 ALA A C 1
ATOM 799 O O . ALA A 1 100 ? -11.495 3.754 4.998 1.00 90.31 100 ALA A O 1
ATOM 800 N N . SER A 1 101 ? -9.531 3.755 3.915 1.00 91.50 101 SER A N 1
ATOM 801 C CA . SER A 1 101 ? -9.831 2.674 2.974 1.00 91.50 101 SER A CA 1
ATOM 802 C C . SER A 1 101 ? -8.548 1.900 2.709 1.00 91.50 101 SER A C 1
ATOM 804 O O . SER A 1 101 ? -7.495 2.508 2.518 1.00 91.50 101 SER A O 1
ATOM 806 N N . LEU A 1 102 ? -8.620 0.572 2.746 1.00 94.19 102 LEU A N 1
ATOM 807 C CA . LEU A 1 102 ? -7.472 -0.296 2.501 1.00 94.19 102 LEU A CA 1
ATOM 808 C C . LEU A 1 102 ? -7.475 -0.760 1.049 1.00 94.19 102 LEU A C 1
ATOM 810 O O . LEU A 1 102 ? -8.514 -1.164 0.535 1.00 94.19 102 LEU A O 1
ATOM 814 N N . PHE A 1 103 ? -6.306 -0.742 0.415 1.00 94.00 103 PHE A N 1
ATOM 815 C CA . PHE A 1 103 ? -6.129 -1.171 -0.968 1.00 94.00 103 PHE A CA 1
ATOM 816 C C . PHE A 1 103 ? -4.983 -2.170 -1.051 1.00 94.00 103 PHE A C 1
ATOM 818 O O . PHE A 1 103 ? -3.843 -1.830 -0.732 1.00 94.00 103 PHE A O 1
ATOM 825 N N . LEU A 1 104 ? -5.285 -3.394 -1.474 1.00 95.12 104 LEU A N 1
ATOM 826 C CA . LEU A 1 104 ? -4.299 -4.426 -1.756 1.00 95.12 104 LEU A CA 1
ATOM 827 C C . LEU A 1 104 ? -3.941 -4.357 -3.238 1.00 95.12 104 LEU A C 1
ATOM 829 O O . LEU A 1 104 ? -4.803 -4.525 -4.097 1.00 95.12 104 LEU A O 1
ATOM 833 N N . TYR A 1 105 ? -2.678 -4.092 -3.538 1.00 94.88 105 TYR A N 1
ATOM 834 C CA . TYR A 1 105 ? -2.147 -4.265 -4.878 1.00 94.88 105 TYR A CA 1
ATOM 835 C C . TYR A 1 105 ? -1.822 -5.736 -5.114 1.00 94.88 105 TYR A C 1
ATOM 837 O O . TYR A 1 105 ? -1.074 -6.332 -4.336 1.00 94.88 105 TYR A O 1
ATOM 845 N N . ARG A 1 106 ? -2.367 -6.281 -6.198 1.00 94.81 106 ARG A N 1
ATOM 846 C CA . ARG A 1 106 ? -2.131 -7.631 -6.704 1.00 94.81 106 ARG A CA 1
ATOM 847 C C . ARG A 1 106 ? -1.101 -7.556 -7.824 1.00 94.81 106 ARG A C 1
ATOM 849 O O . ARG A 1 106 ? -1.371 -6.960 -8.868 1.00 94.81 106 ARG A O 1
ATOM 856 N N . ALA A 1 107 ? 0.099 -8.076 -7.583 1.00 93.00 107 ALA A N 1
ATOM 857 C CA . ALA A 1 107 ? 1.234 -7.959 -8.497 1.00 93.00 107 ALA A CA 1
ATOM 858 C C . ALA A 1 107 ? 1.079 -8.832 -9.751 1.00 93.00 107 ALA A C 1
ATOM 860 O O . ALA A 1 107 ? 1.463 -8.418 -10.846 1.00 93.00 107 ALA A O 1
ATOM 861 N N . ASP A 1 108 ? 0.454 -9.997 -9.592 1.00 91.50 108 ASP A N 1
ATOM 862 C CA . ASP A 1 108 ? 0.067 -10.922 -10.661 1.00 91.50 108 ASP A CA 1
ATOM 863 C C . ASP A 1 108 ? -0.905 -10.285 -11.667 1.00 91.50 108 ASP A C 1
ATOM 865 O O . ASP A 1 108 ? -0.752 -10.438 -12.878 1.00 91.50 108 ASP A O 1
ATOM 869 N N . GLU A 1 109 ? -1.880 -9.534 -11.162 1.00 90.75 109 GLU A N 1
ATOM 870 C CA . GLU A 1 109 ? -2.954 -8.922 -11.949 1.00 90.75 109 GLU A CA 1
ATOM 871 C C . GLU A 1 109 ? -2.709 -7.441 -12.276 1.00 90.75 109 GLU A C 1
ATOM 873 O O . GLU A 1 109 ? -3.467 -6.842 -13.039 1.00 90.75 109 GLU A O 1
ATOM 878 N N . GLN A 1 110 ? -1.670 -6.845 -11.685 1.00 89.50 110 GLN A N 1
ATOM 879 C CA . GLN A 1 110 ? -1.336 -5.422 -11.769 1.00 89.50 110 GLN A CA 1
ATOM 880 C C . GLN A 1 110 ? -2.548 -4.515 -11.532 1.00 89.50 110 GLN A C 1
ATOM 882 O O . GLN A 1 110 ? -2.851 -3.626 -12.331 1.00 89.50 110 GLN A O 1
ATOM 887 N N . ARG A 1 111 ? -3.266 -4.743 -10.427 1.00 90.19 111 ARG A N 1
ATOM 888 C CA . ARG A 1 111 ? -4.457 -3.965 -10.056 1.00 90.19 111 ARG A CA 1
ATOM 889 C C . ARG A 1 111 ? -4.596 -3.802 -8.551 1.00 90.19 111 ARG A C 1
ATOM 891 O O . ARG A 1 111 ? -4.011 -4.547 -7.772 1.00 90.19 111 ARG A O 1
ATOM 898 N N . PHE A 1 112 ? -5.410 -2.830 -8.156 1.00 91.12 112 PHE A N 1
ATOM 899 C CA . PHE A 1 112 ? -5.811 -2.646 -6.767 1.00 91.12 112 PHE A CA 1
ATOM 900 C C . PHE A 1 112 ? -7.171 -3.279 -6.496 1.00 91.12 112 PHE A C 1
ATOM 902 O O . PHE A 1 112 ? -8.113 -3.096 -7.267 1.00 91.12 112 PHE A O 1
ATOM 909 N N . GLU A 1 113 ? -7.276 -3.928 -5.345 1.00 92.25 113 GLU A N 1
ATOM 910 C CA . GLU A 1 113 ? -8.519 -4.418 -4.766 1.00 92.25 113 GLU A CA 1
ATOM 911 C C . GLU A 1 113 ? -8.772 -3.702 -3.437 1.00 92.25 113 GLU A C 1
ATOM 913 O O . GLU A 1 113 ? -7.871 -3.567 -2.606 1.00 92.25 113 GLU A O 1
ATOM 918 N N . GLU A 1 114 ? -9.992 -3.207 -3.226 1.00 91.88 114 GLU A N 1
ATOM 919 C CA . GLU A 1 114 ? -10.363 -2.638 -1.930 1.00 91.88 114 GLU A CA 1
ATOM 920 C C . GLU A 1 114 ? -10.583 -3.763 -0.915 1.00 91.88 114 GLU A C 1
ATOM 922 O O . GLU A 1 114 ? -11.296 -4.734 -1.175 1.00 91.88 114 GLU A O 1
ATOM 927 N N . VAL A 1 115 ? -9.980 -3.617 0.262 1.00 94.00 115 VAL A N 1
ATOM 928 C CA . VAL A 1 115 ? -10.078 -4.595 1.342 1.00 94.00 115 VAL A CA 1
ATOM 929 C C . VAL A 1 115 ? -11.064 -4.082 2.390 1.00 94.00 115 VAL A C 1
ATOM 931 O O . VAL A 1 115 ? -10.736 -3.151 3.135 1.00 94.00 115 VAL A O 1
ATOM 934 N N . PRO A 1 116 ? -12.263 -4.680 2.504 1.00 93.25 116 PRO A N 1
ATOM 935 C CA . PRO A 1 116 ? -13.207 -4.289 3.535 1.00 93.25 116 PRO A CA 1
ATOM 936 C C . PRO A 1 116 ? -12.693 -4.708 4.916 1.00 93.25 116 PRO A C 1
ATOM 938 O O . PRO A 1 116 ? -12.058 -5.755 5.085 1.00 93.25 116 PRO A O 1
ATOM 941 N N . TYR A 1 117 ? -13.009 -3.896 5.918 1.00 94.69 117 TYR A N 1
ATOM 942 C CA . TYR A 1 117 ? -12.703 -4.169 7.314 1.00 94.69 117 TYR A CA 1
ATOM 943 C C . TYR A 1 117 ? -13.882 -3.767 8.198 1.00 94.69 117 TYR A C 1
ATOM 945 O O . TYR A 1 117 ? -14.598 -2.809 7.905 1.00 94.69 117 TYR A O 1
ATOM 953 N N . ASP A 1 118 ? -14.048 -4.495 9.298 1.00 93.88 118 ASP A N 1
ATOM 954 C CA . ASP A 1 118 ? -15.113 -4.256 10.262 1.00 93.88 118 ASP A CA 1
ATOM 955 C C . ASP A 1 118 ? -14.575 -3.405 11.408 1.00 93.88 118 ASP A C 1
ATOM 957 O O . ASP A 1 118 ? -13.525 -3.700 11.986 1.00 93.88 118 ASP A O 1
ATOM 961 N N . LEU A 1 119 ? -15.294 -2.334 11.726 1.00 92.81 119 LEU A N 1
ATOM 962 C CA . LEU A 1 119 ? -14.986 -1.502 12.877 1.00 92.81 119 LEU A CA 1
ATOM 963 C C . LEU A 1 119 ? -15.543 -2.134 14.164 1.00 92.81 119 LEU A C 1
ATOM 965 O O . LEU A 1 119 ? -16.586 -2.783 14.108 1.00 92.81 119 LEU A O 1
ATOM 969 N N . PRO A 1 120 ? -14.877 -1.945 15.318 1.00 91.56 120 PRO A N 1
ATOM 970 C CA . PRO A 1 120 ? -15.440 -2.314 16.615 1.00 91.56 120 PRO A CA 1
ATOM 971 C C . PRO A 1 120 ? -16.751 -1.581 16.910 1.00 91.56 120 PRO A C 1
ATOM 973 O O . PRO A 1 120 ? -16.969 -0.476 16.415 1.00 91.56 120 PRO A O 1
ATOM 976 N N . ASP A 1 121 ? -17.578 -2.163 17.773 1.00 89.94 121 ASP A N 1
ATOM 977 C CA . ASP A 1 121 ? -18.803 -1.524 18.256 1.00 89.94 121 ASP A CA 1
ATOM 978 C C . ASP A 1 121 ? -18.499 -0.344 19.202 1.00 89.94 121 ASP A C 1
ATOM 980 O O . ASP A 1 121 ? -17.409 -0.239 19.771 1.00 89.94 121 ASP A O 1
ATOM 984 N N . ASN A 1 122 ? -19.488 0.535 19.404 1.00 86.88 122 ASN A N 1
ATOM 985 C CA . ASN A 1 122 ? -19.4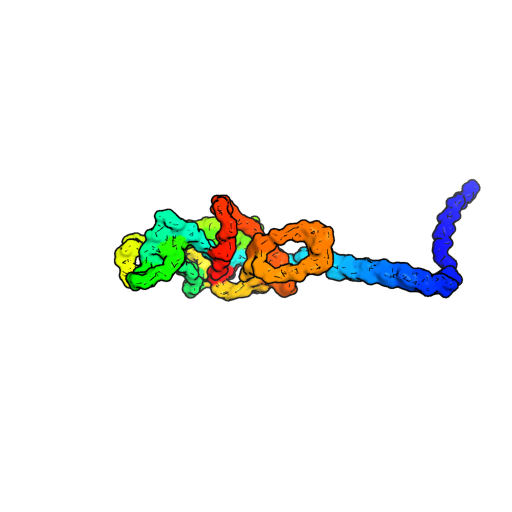67 1.636 20.383 1.00 86.88 122 ASN A CA 1
ATOM 986 C C . ASN A 1 122 ? -18.294 2.631 20.230 1.00 86.88 122 ASN A C 1
ATOM 988 O O . ASN A 1 122 ? -17.722 3.097 21.217 1.00 86.88 122 ASN A O 1
ATOM 992 N N . LEU A 1 123 ? -17.933 2.988 18.991 1.00 86.06 123 LEU A N 1
ATOM 993 C CA . LEU A 1 123 ? -16.807 3.897 18.723 1.00 86.06 123 LEU A CA 1
ATOM 994 C C . LEU A 1 123 ? -17.003 5.336 19.219 1.00 86.06 123 LEU A C 1
ATOM 996 O O . LEU A 1 123 ? -16.014 6.031 19.437 1.00 86.06 123 LEU A O 1
ATOM 1000 N N . GLU A 1 124 ? -18.244 5.790 19.381 1.00 79.00 124 GLU A N 1
ATOM 1001 C CA . GLU A 1 124 ? -18.556 7.162 19.817 1.00 79.00 124 GLU A CA 1
ATOM 1002 C C . GLU A 1 124 ? -18.291 7.374 21.315 1.00 79.00 124 GLU A C 1
ATOM 1004 O O . GLU A 1 124 ? -17.956 8.472 21.746 1.00 79.00 124 GLU A O 1
ATOM 1009 N N . GLU A 1 125 ? -18.341 6.308 22.116 1.00 83.81 125 GLU A N 1
ATOM 1010 C CA . GLU A 1 125 ? -18.102 6.358 23.567 1.00 83.81 125 GLU A CA 1
ATOM 1011 C C . GLU A 1 125 ? -16.651 6.014 23.943 1.00 83.81 125 GLU A C 1
ATOM 1013 O O . GLU A 1 125 ? -16.302 5.803 25.113 1.00 83.81 125 GLU A O 1
ATOM 1018 N N . LEU A 1 126 ? -15.777 5.917 22.942 1.00 86.00 126 LEU A N 1
ATOM 1019 C CA . LEU A 1 126 ? -14.440 5.382 23.104 1.00 86.00 126 LEU A CA 1
ATOM 1020 C C . LEU A 1 126 ? -13.550 6.331 23.928 1.00 86.00 126 LEU A C 1
ATOM 1022 O O . LEU A 1 126 ? -13.172 7.410 23.487 1.00 86.00 126 LEU A O 1
ATOM 1026 N N . LYS A 1 127 ? -13.131 5.902 25.125 1.00 86.94 127 LYS A N 1
ATOM 1027 C CA . LYS A 1 127 ? -12.223 6.689 25.993 1.00 86.94 127 LYS A CA 1
ATOM 1028 C C . LYS A 1 127 ? -10.738 6.386 25.784 1.00 86.94 127 LYS A C 1
ATOM 1030 O O . LYS A 1 127 ? -9.879 7.158 26.208 1.00 86.94 127 LYS A O 1
ATOM 1035 N N . LYS A 1 128 ? -10.414 5.237 25.189 1.00 90.38 128 LYS A N 1
ATOM 1036 C CA . LYS A 1 128 ? -9.041 4.752 24.973 1.00 90.38 128 LYS A CA 1
ATOM 1037 C C . LYS A 1 128 ? -8.931 4.098 23.608 1.00 90.38 128 LYS A C 1
ATOM 1039 O O . LYS A 1 128 ? -9.900 3.526 23.131 1.00 90.38 128 LYS A O 1
ATOM 1044 N N . SER A 1 129 ? -7.746 4.143 23.007 1.00 92.56 129 SER A N 1
ATOM 1045 C CA . SER A 1 129 ? -7.518 3.473 21.730 1.00 92.56 129 SER A CA 1
ATOM 1046 C C . SER A 1 129 ? -7.788 1.972 21.823 1.00 92.56 129 SER A C 1
ATOM 1048 O O . SER A 1 129 ? -7.381 1.324 22.787 1.00 92.56 129 SER A O 1
ATOM 1050 N N . VAL A 1 130 ? -8.428 1.428 20.791 1.00 94.62 130 VAL A N 1
ATOM 1051 C CA . VAL A 1 130 ? -8.732 -0.001 20.661 1.00 94.62 130 VAL A CA 1
ATOM 1052 C C . VAL A 1 130 ? -8.147 -0.517 19.358 1.00 94.62 130 VAL A C 1
ATOM 1054 O O . VAL A 1 130 ? -8.201 0.152 18.326 1.00 94.62 130 VAL A O 1
ATOM 1057 N N . THR A 1 131 ? -7.564 -1.709 19.412 1.00 95.38 131 THR A N 1
ATOM 1058 C CA . THR A 1 131 ? -7.062 -2.424 18.239 1.00 95.38 131 THR A CA 1
ATOM 1059 C C . THR A 1 131 ? -8.067 -3.463 17.772 1.00 95.38 131 THR A C 1
ATOM 1061 O O . THR A 1 131 ? -8.736 -4.087 18.592 1.00 95.38 131 THR A O 1
ATOM 1064 N N . PHE A 1 132 ? -8.137 -3.685 16.465 1.00 95.50 132 PHE A N 1
ATOM 1065 C CA . PHE A 1 132 ? -9.024 -4.669 15.858 1.00 95.50 132 PHE A CA 1
ATOM 1066 C C . PHE A 1 132 ? -8.341 -5.370 14.678 1.00 95.50 132 PHE A C 1
ATOM 1068 O O . PHE A 1 132 ? -7.494 -4.774 14.006 1.00 95.50 132 PHE A O 1
ATOM 1075 N N . PRO A 1 133 ? -8.674 -6.641 14.413 1.00 94.94 133 PRO A N 1
ATOM 1076 C CA . PRO A 1 133 ? -8.058 -7.379 13.324 1.00 94.94 133 PRO A CA 1
ATOM 1077 C C . PRO A 1 133 ? -8.717 -7.050 11.978 1.00 94.94 133 PRO A C 1
ATOM 1079 O O . PRO A 1 133 ? -9.940 -6.946 11.881 1.00 94.94 133 PRO A O 1
ATOM 1082 N N . VAL A 1 134 ? -7.926 -6.997 10.905 1.00 96.06 134 VAL A N 1
ATOM 1083 C CA . VAL A 1 134 ? -8.460 -6.933 9.536 1.00 96.06 134 VAL A CA 1
ATOM 1084 C C . VAL A 1 134 ? -8.685 -8.356 9.028 1.00 96.06 134 VAL A C 1
ATOM 1086 O O . VAL A 1 134 ? -7.783 -8.988 8.485 1.00 96.06 134 VAL A O 1
ATOM 1089 N N . ARG A 1 135 ? -9.895 -8.892 9.246 1.00 93.56 135 ARG A N 1
ATOM 1090 C CA . ARG A 1 135 ? -10.236 -10.314 9.017 1.00 93.56 135 ARG A CA 1
ATOM 1091 C C . ARG A 1 135 ? -9.836 -10.839 7.637 1.00 93.56 135 ARG A C 1
ATOM 1093 O O . ARG A 1 135 ? -9.269 -11.921 7.544 1.00 93.56 135 ARG A O 1
ATOM 1100 N N . LYS A 1 136 ? -10.070 -10.052 6.583 1.00 93.94 136 LYS A N 1
ATOM 1101 C CA . LYS A 1 136 ? -9.750 -10.411 5.190 1.00 93.94 136 LYS A CA 1
ATOM 1102 C C . LYS A 1 136 ? -8.256 -10.580 4.898 1.00 93.94 136 LYS A C 1
ATOM 1104 O O . LYS A 1 136 ? -7.929 -11.151 3.870 1.00 93.94 136 LYS A O 1
ATOM 1109 N N . LEU A 1 137 ? -7.379 -10.096 5.777 1.00 95.50 137 LEU A N 1
ATOM 1110 C CA . LEU A 1 137 ? -5.926 -10.138 5.608 1.00 95.50 137 LEU A CA 1
ATOM 1111 C C . LEU A 1 137 ? -5.236 -11.105 6.580 1.00 95.50 137 LEU A C 1
ATOM 1113 O O . LEU A 1 137 ? -4.012 -11.184 6.587 1.00 95.50 137 LEU A O 1
ATOM 1117 N N . GLN A 1 138 ? -5.982 -11.828 7.425 1.00 91.62 138 GLN A N 1
ATOM 1118 C CA . GLN A 1 138 ? -5.391 -12.685 8.466 1.00 91.62 138 GLN A CA 1
ATOM 1119 C C . GLN A 1 138 ? -4.643 -13.905 7.913 1.00 91.62 138 GLN A C 1
ATOM 1121 O O . GLN A 1 138 ? -3.748 -14.431 8.571 1.00 91.62 138 GLN A O 1
ATOM 1126 N N . ASN A 1 139 ? -4.999 -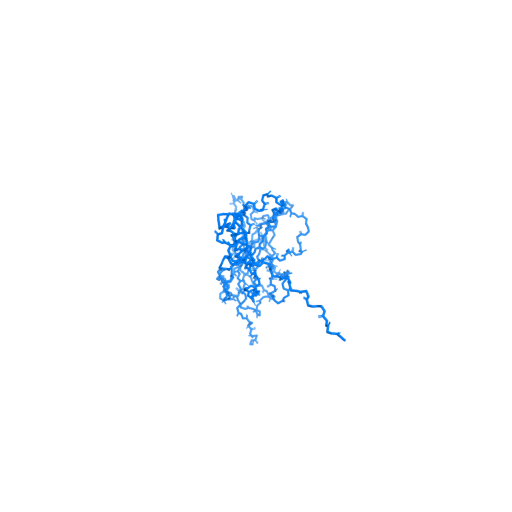14.348 6.710 1.00 93.25 139 ASN A N 1
ATOM 1127 C CA . ASN A 1 139 ? -4.324 -15.422 5.986 1.00 93.25 139 ASN A CA 1
ATOM 1128 C C . ASN A 1 139 ? -3.041 -14.956 5.279 1.00 93.25 139 ASN A C 1
ATOM 1130 O O . ASN A 1 139 ? -2.366 -15.769 4.656 1.00 93.25 139 ASN A O 1
ATOM 1134 N N . LEU A 1 140 ? -2.688 -13.674 5.365 1.00 95.31 140 LEU A N 1
ATOM 1135 C CA . LEU A 1 140 ? -1.488 -13.114 4.759 1.00 95.31 140 LEU A CA 1
ATOM 1136 C C . LEU A 1 140 ? -0.509 -12.666 5.844 1.00 95.31 140 LEU A C 1
A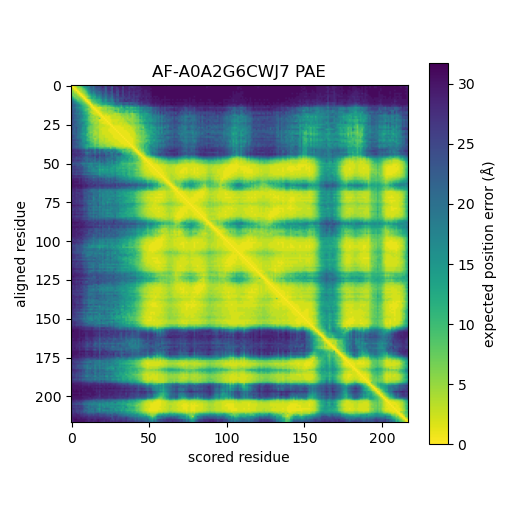TOM 1138 O O . LEU A 1 140 ? -0.889 -12.186 6.913 1.00 95.31 140 LEU A O 1
ATOM 1142 N N . SER A 1 141 ? 0.778 -12.830 5.561 1.00 96.44 141 SER A N 1
ATOM 1143 C CA . SER A 1 141 ? 1.854 -12.284 6.375 1.00 96.44 141 SER A CA 1
ATOM 1144 C C . SER A 1 141 ? 2.414 -11.035 5.717 1.00 96.44 141 SER A C 1
ATOM 1146 O O . SER A 1 141 ? 2.737 -11.052 4.530 1.00 96.44 141 SER A O 1
ATOM 1148 N N . PHE A 1 142 ? 2.573 -9.971 6.499 1.00 96.94 142 PHE A N 1
ATOM 1149 C CA . PHE A 1 142 ? 3.056 -8.680 6.025 1.00 96.94 142 PHE A CA 1
ATOM 1150 C C . PHE A 1 142 ? 4.419 -8.318 6.611 1.00 96.94 142 PHE A C 1
ATOM 1152 O O . PHE A 1 142 ? 4.718 -8.624 7.764 1.00 96.94 142 PHE A O 1
ATOM 1159 N N . SER A 1 143 ? 5.219 -7.597 5.835 1.00 96.81 143 SER A N 1
ATOM 1160 C CA . SER A 1 143 ? 6.420 -6.901 6.291 1.00 96.81 143 SER A CA 1
ATOM 1161 C C . SER A 1 143 ? 6.240 -5.399 6.124 1.00 96.81 143 SER A C 1
ATOM 1163 O O . SER A 1 143 ? 5.889 -4.938 5.043 1.00 96.81 143 SER A O 1
ATOM 1165 N N . SER A 1 144 ? 6.518 -4.622 7.171 1.00 96.19 144 SER A N 1
ATOM 1166 C CA . SER A 1 144 ? 6.493 -3.153 7.129 1.00 96.19 144 SER A CA 1
ATOM 1167 C C . SER A 1 144 ? 7.769 -2.536 6.543 1.00 96.19 144 SER A C 1
ATOM 1169 O O . SER A 1 144 ? 7.965 -1.326 6.645 1.00 96.19 144 SER A O 1
ATOM 1171 N N . ASN A 1 145 ? 8.674 -3.344 5.981 1.00 96.44 145 ASN A N 1
ATOM 1172 C CA . ASN A 1 145 ? 9.871 -2.831 5.321 1.00 96.44 145 ASN A CA 1
ATOM 1173 C C . ASN A 1 145 ? 9.477 -1.923 4.152 1.00 96.44 145 ASN A C 1
ATOM 1175 O O . ASN A 1 145 ? 8.597 -2.265 3.372 1.00 96.44 145 ASN A O 1
ATOM 1179 N N . LEU A 1 146 ? 10.155 -0.784 4.001 1.00 93.94 146 LEU A N 1
ATOM 1180 C CA . LEU A 1 146 ? 9.891 0.144 2.893 1.00 93.94 146 LEU A CA 1
ATOM 1181 C C . LEU A 1 146 ? 10.269 -0.453 1.531 1.00 93.94 146 LEU A C 1
ATOM 1183 O O . LEU A 1 146 ? 9.658 -0.128 0.517 1.00 93.94 146 LEU A O 1
ATOM 1187 N N . ILE A 1 147 ? 11.250 -1.355 1.533 1.00 95.25 147 ILE A N 1
ATOM 1188 C CA . ILE A 1 147 ? 11.740 -2.060 0.354 1.00 95.25 147 ILE A CA 1
ATOM 1189 C C . ILE A 1 147 ? 11.184 -3.486 0.382 1.00 95.25 147 ILE A C 1
ATOM 1191 O O . ILE A 1 147 ? 11.304 -4.196 1.385 1.00 95.25 147 ILE A O 1
ATOM 1195 N N . SER A 1 148 ? 10.561 -3.875 -0.722 1.00 95.06 148 SER A N 1
ATOM 1196 C CA . SER A 1 148 ? 10.054 -5.224 -0.980 1.00 95.06 148 SER A CA 1
ATOM 1197 C C . SER A 1 148 ? 11.188 -6.249 -1.072 1.00 95.06 148 SER A C 1
ATOM 1199 O O . SER A 1 148 ? 12.345 -5.885 -1.304 1.00 95.06 148 SER A O 1
ATOM 1201 N N . PRO A 1 149 ? 10.891 -7.552 -0.937 1.00 94.62 149 PRO A N 1
ATOM 1202 C CA . PRO A 1 149 ? 11.912 -8.588 -1.075 1.00 94.62 149 PRO A CA 1
ATOM 1203 C C . PRO A 1 149 ? 12.585 -8.632 -2.460 1.00 94.62 149 PRO A C 1
ATOM 1205 O O . PRO A 1 149 ? 13.731 -9.062 -2.558 1.00 94.62 149 PRO A O 1
ATOM 1208 N N . ASP A 1 150 ? 11.916 -8.160 -3.516 1.00 92.44 150 ASP A N 1
ATOM 1209 C CA . ASP A 1 150 ? 12.471 -8.012 -4.867 1.00 92.44 150 ASP A CA 1
ATOM 1210 C C . ASP A 1 150 ? 13.059 -6.614 -5.143 1.00 92.44 150 ASP A C 1
ATOM 1212 O O . ASP A 1 150 ? 13.503 -6.345 -6.262 1.00 92.44 150 ASP A O 1
ATOM 1216 N N . GLY A 1 151 ? 13.148 -5.741 -4.135 1.00 92.62 151 GLY A N 1
ATOM 1217 C CA . GLY A 1 151 ? 13.912 -4.491 -4.186 1.00 92.62 151 GLY A CA 1
ATOM 1218 C C . GLY A 1 151 ? 13.148 -3.259 -4.678 1.00 92.62 151 GLY A C 1
ATOM 1219 O O . GLY A 1 151 ? 13.756 -2.207 -4.855 1.00 92.62 151 GLY A O 1
ATOM 1220 N N . PHE A 1 152 ? 11.840 -3.363 -4.903 1.00 93.12 152 PHE A N 1
ATOM 1221 C CA . PHE A 1 152 ? 10.966 -2.221 -5.173 1.00 93.12 152 PHE A CA 1
ATOM 1222 C C . PHE A 1 152 ? 10.593 -1.448 -3.907 1.00 93.12 152 PHE A C 1
ATOM 1224 O O . PHE A 1 152 ? 10.354 -2.040 -2.854 1.00 93.12 152 PHE A O 1
ATOM 1231 N N . GLN A 1 153 ? 10.452 -0.135 -4.036 1.00 93.94 153 GLN A N 1
ATOM 1232 C CA . GLN A 1 153 ? 9.939 0.762 -3.007 1.00 93.94 153 GLN A CA 1
ATOM 1233 C C . GLN A 1 153 ? 8.692 1.486 -3.515 1.00 93.94 153 GLN A C 1
ATOM 1235 O O . GLN A 1 153 ? 8.652 1.926 -4.662 1.00 93.94 153 GLN A O 1
ATOM 1240 N N . PHE A 1 154 ? 7.678 1.626 -2.660 1.00 91.62 154 PHE A N 1
ATOM 1241 C CA . PHE A 1 154 ? 6.512 2.454 -2.963 1.00 91.62 154 PHE A CA 1
ATOM 1242 C C . PHE A 1 154 ? 6.855 3.934 -2.801 1.00 91.62 154 PHE A C 1
ATOM 1244 O O . PHE A 1 154 ? 7.218 4.366 -1.708 1.00 91.62 154 PHE A O 1
ATOM 1251 N N . ASP A 1 155 ? 6.681 4.706 -3.872 1.00 87.06 155 ASP A N 1
ATOM 1252 C CA . ASP A 1 155 ? 6.962 6.136 -3.887 1.00 87.06 155 ASP A CA 1
ATOM 1253 C C . ASP A 1 155 ? 5.810 6.936 -4.498 1.00 87.06 155 ASP A C 1
ATOM 1255 O O . ASP A 1 155 ? 5.082 6.488 -5.388 1.00 87.06 155 ASP A O 1
ATOM 1259 N N . TYR A 1 156 ? 5.682 8.182 -4.047 1.00 76.50 156 TYR A N 1
ATOM 1260 C CA . TYR A 1 156 ? 4.834 9.171 -4.695 1.00 76.50 156 TYR A CA 1
ATOM 1261 C C . TYR A 1 156 ? 5.661 9.987 -5.686 1.00 76.50 156 TYR A C 1
ATOM 1263 O O . TYR A 1 156 ? 6.604 10.691 -5.314 1.00 76.50 156 TYR A O 1
ATOM 1271 N N . TYR A 1 157 ? 5.282 9.937 -6.959 1.00 65.56 157 TYR A N 1
ATOM 1272 C CA . TYR A 1 157 ? 5.897 10.741 -8.001 1.00 65.56 157 TYR A CA 1
ATOM 1273 C C . TYR A 1 157 ? 5.292 12.149 -8.021 1.00 65.56 157 TYR A C 1
ATOM 1275 O O . TYR A 1 157 ? 4.505 12.526 -8.890 1.00 65.56 157 TYR A O 1
ATOM 1283 N N . GLY A 1 158 ? 5.670 12.943 -7.021 1.00 55.47 158 GLY A N 1
ATOM 1284 C CA . GLY A 1 158 ? 5.329 14.356 -6.898 1.00 55.47 158 GLY A CA 1
ATOM 1285 C C . GLY A 1 158 ? 6.585 15.210 -6.974 1.00 55.47 158 GLY A C 1
ATOM 1286 O O . GLY A 1 158 ? 7.262 15.390 -5.972 1.00 55.47 158 GLY A O 1
ATOM 1287 N N . ARG A 1 159 ? 6.876 15.770 -8.155 1.00 47.59 159 ARG A N 1
ATOM 1288 C CA . ARG A 1 159 ? 8.067 16.595 -8.460 1.00 47.59 159 ARG A CA 1
ATOM 1289 C C . ARG A 1 159 ? 9.401 15.848 -8.332 1.00 47.59 159 ARG A C 1
ATOM 1291 O O . ARG A 1 159 ? 10.001 15.853 -7.265 1.00 47.59 159 ARG A O 1
ATOM 1298 N N . ARG A 1 160 ? 9.911 15.335 -9.461 1.00 42.44 160 ARG A N 1
ATOM 1299 C CA . ARG A 1 160 ? 11.345 15.312 -9.860 1.00 42.44 160 ARG A CA 1
ATOM 1300 C C . ARG A 1 160 ? 11.586 14.397 -11.072 1.00 42.44 160 ARG A C 1
ATOM 1302 O O . ARG A 1 160 ? 12.574 13.670 -11.112 1.00 42.44 160 ARG A O 1
ATOM 1309 N N . SER A 1 161 ? 10.755 14.473 -12.117 1.00 42.25 161 SER A N 1
ATOM 1310 C CA . SER A 1 161 ? 11.339 14.160 -13.425 1.00 42.25 161 SER A CA 1
ATOM 1311 C C . SER A 1 161 ? 12.241 15.325 -13.753 1.00 42.25 161 SER A C 1
ATOM 1313 O O . SER A 1 161 ? 11.769 16.447 -13.922 1.00 42.25 161 SER A O 1
ATOM 1315 N N . SER A 1 162 ? 13.533 15.052 -13.831 1.00 44.91 162 SER A N 1
ATOM 1316 C CA . SER A 1 162 ? 14.374 15.662 -14.846 1.00 44.91 162 SER A CA 1
ATOM 1317 C C . SER A 1 162 ? 13.607 15.588 -16.175 1.00 44.91 162 SER A C 1
ATOM 1319 O O . SER A 1 162 ? 13.626 14.572 -16.870 1.00 44.91 162 SER A O 1
ATOM 1321 N N . SER A 1 163 ? 12.813 16.616 -16.482 1.00 43.41 163 SER A N 1
ATOM 1322 C CA . SER A 1 163 ? 12.440 16.909 -17.856 1.00 43.41 163 SER A CA 1
ATOM 1323 C C . SER A 1 163 ? 13.743 17.331 -18.505 1.00 43.41 163 SER A C 1
ATOM 1325 O O . SER A 1 163 ? 14.118 18.497 -18.476 1.00 43.41 163 SER A O 1
ATOM 1327 N N . GLY A 1 164 ? 14.487 16.357 -19.025 1.00 52.41 164 GLY A N 1
ATOM 1328 C CA . GLY A 1 164 ? 15.490 16.667 -20.028 1.00 52.41 164 GLY A CA 1
ATOM 1329 C C . GLY A 1 164 ? 14.825 17.449 -21.164 1.00 52.41 164 GLY A C 1
ATOM 1330 O O . GLY A 1 164 ? 13.610 17.365 -21.351 1.00 52.41 164 GLY A O 1
ATOM 1331 N N . LEU A 1 165 ? 15.628 18.173 -21.942 1.00 53.19 165 LEU A N 1
ATOM 1332 C CA . LEU A 1 165 ? 15.210 19.030 -23.065 1.00 53.19 165 LEU A CA 1
ATOM 1333 C C . LEU A 1 165 ? 14.121 18.422 -23.978 1.00 53.19 165 LEU A C 1
ATOM 1335 O O . LEU A 1 165 ? 13.305 19.138 -24.548 1.00 53.19 165 LEU A O 1
ATOM 1339 N N . LEU A 1 166 ? 14.062 17.093 -24.091 1.00 55.44 166 LEU A N 1
ATOM 1340 C CA . LEU A 1 166 ? 13.047 16.381 -24.869 1.00 55.44 166 LEU A CA 1
ATOM 1341 C C . LEU A 1 166 ? 11.626 16.496 -24.282 1.00 55.44 166 LEU A C 1
ATOM 1343 O O . LEU A 1 166 ? 10.663 16.612 -25.034 1.00 55.44 166 LEU A O 1
ATOM 1347 N N . GLY A 1 167 ? 11.473 16.509 -22.957 1.00 55.06 167 GLY A N 1
ATOM 1348 C CA . GLY A 1 167 ? 10.168 16.681 -22.310 1.00 55.06 167 GLY A CA 1
ATOM 1349 C C . GLY A 1 167 ? 9.582 18.082 -22.509 1.00 55.06 167 GLY A C 1
ATOM 1350 O O . GLY A 1 167 ? 8.364 18.231 -22.575 1.00 55.06 167 GLY A O 1
ATOM 1351 N N . GLU A 1 168 ? 10.444 19.095 -22.653 1.00 54.78 168 GLU A N 1
ATOM 1352 C CA . GLU A 1 168 ? 10.051 20.491 -22.885 1.00 54.78 168 GLU A CA 1
ATOM 1353 C C . GLU A 1 168 ? 9.606 20.737 -24.333 1.00 54.78 168 GLU A C 1
ATOM 1355 O O . GLU A 1 168 ? 8.644 21.466 -24.562 1.00 54.78 168 GLU A O 1
ATOM 1360 N N . ILE A 1 169 ? 10.255 20.088 -25.308 1.00 54.78 169 ILE A N 1
ATOM 1361 C CA . ILE A 1 169 ? 9.961 20.268 -26.740 1.00 54.78 169 ILE A CA 1
ATOM 1362 C C . ILE A 1 169 ? 8.705 19.494 -27.169 1.00 54.78 169 ILE A C 1
ATOM 1364 O O . ILE A 1 169 ? 7.941 19.977 -28.002 1.00 54.78 169 ILE A O 1
ATOM 1368 N N . PHE A 1 170 ? 8.466 18.306 -26.606 1.00 59.62 170 PHE A N 1
ATOM 1369 C CA . PHE A 1 170 ? 7.387 17.415 -27.060 1.00 59.62 170 PHE A CA 1
ATOM 1370 C C . PHE A 1 170 ? 6.127 17.431 -26.185 1.00 59.62 170 PHE A C 1
ATOM 1372 O O . PHE A 1 170 ? 5.223 16.627 -26.406 1.00 59.62 170 PHE A O 1
ATOM 1379 N N . GLY A 1 171 ? 6.036 18.337 -25.205 1.00 45.34 171 GLY A N 1
ATOM 1380 C CA . GLY A 1 171 ? 4.793 18.601 -24.473 1.00 45.34 171 GLY A CA 1
ATOM 1381 C C . GLY A 1 171 ? 4.192 17.388 -23.751 1.00 45.34 171 GLY A C 1
ATOM 1382 O O . GLY A 1 171 ? 2.979 17.347 -23.538 1.00 45.34 171 GLY A O 1
ATOM 1383 N N . MET A 1 172 ? 5.001 16.388 -23.379 1.00 46.31 172 MET A N 1
ATOM 1384 C CA . MET A 1 172 ? 4.503 15.225 -22.642 1.00 46.31 172 MET A CA 1
ATOM 1385 C C . MET A 1 172 ? 4.076 15.667 -21.238 1.00 46.31 172 MET A C 1
ATOM 1387 O O . MET A 1 172 ? 4.894 16.031 -20.395 1.00 46.31 172 MET A O 1
ATOM 1391 N N . GLY A 1 173 ? 2.759 15.698 -21.031 1.00 48.72 173 GLY A N 1
ATOM 1392 C CA . GLY A 1 173 ? 2.112 16.234 -19.841 1.00 48.72 173 GLY A CA 1
ATOM 1393 C C . GLY A 1 173 ? 2.581 15.602 -18.529 1.00 48.72 173 GLY A C 1
ATOM 1394 O O . GLY A 1 173 ? 2.974 14.439 -18.455 1.00 48.72 173 GLY A O 1
ATOM 1395 N N . ARG A 1 174 ? 2.493 16.405 -17.467 1.00 50.06 174 ARG A N 1
ATOM 1396 C CA . ARG A 1 174 ? 2.815 16.034 -16.086 1.00 50.06 174 ARG A CA 1
ATOM 1397 C C . ARG A 1 174 ? 1.882 14.909 -15.626 1.00 50.06 174 ARG A C 1
ATOM 1399 O O . ARG A 1 174 ? 0.691 15.152 -15.448 1.00 50.06 174 ARG A O 1
ATOM 1406 N N . ARG A 1 175 ? 2.407 13.702 -15.408 1.00 54.22 175 ARG A N 1
ATOM 1407 C CA . ARG A 1 175 ? 1.674 12.630 -14.721 1.00 54.22 175 ARG A CA 1
ATOM 1408 C C . ARG A 1 175 ? 2.063 12.634 -13.247 1.00 54.22 175 ARG A C 1
ATOM 1410 O O . ARG A 1 175 ? 3.210 12.365 -12.905 1.00 54.22 175 ARG A O 1
ATOM 1417 N N . TYR A 1 176 ? 1.109 13.012 -12.405 1.00 60.97 176 TYR A N 1
ATOM 1418 C CA . TYR A 1 176 ? 1.174 12.830 -10.957 1.00 60.97 176 TYR A CA 1
ATOM 1419 C C . TYR A 1 176 ? 0.639 11.434 -10.650 1.00 60.97 176 TYR A C 1
ATOM 1421 O O . TYR A 1 176 ? -0.378 11.037 -11.221 1.00 60.97 176 TYR A O 1
ATOM 1429 N N . GLY A 1 177 ? 1.316 10.680 -9.790 1.00 73.69 177 GLY A N 1
ATOM 1430 C CA . GLY A 1 177 ? 0.874 9.332 -9.457 1.00 73.69 177 GLY A CA 1
ATOM 1431 C C . GLY A 1 177 ? 1.839 8.589 -8.550 1.00 73.69 177 GLY A C 1
ATOM 1432 O O . GLY A 1 177 ? 2.938 9.059 -8.262 1.00 73.69 177 GLY A O 1
ATOM 1433 N N . TYR A 1 178 ? 1.412 7.417 -8.102 1.00 83.06 178 TYR A N 1
ATOM 1434 C CA . TYR A 1 178 ? 2.261 6.507 -7.348 1.00 83.06 178 TYR A CA 1
ATOM 1435 C C . TYR A 1 178 ? 3.026 5.595 -8.292 1.00 83.06 178 TYR A C 1
ATOM 1437 O O . TYR A 1 178 ? 2.520 5.186 -9.339 1.00 83.06 178 TYR A O 1
ATOM 1445 N N . ILE A 1 179 ? 4.251 5.282 -7.903 1.00 87.38 179 ILE A N 1
ATOM 1446 C CA . ILE A 1 179 ? 5.133 4.391 -8.640 1.00 87.38 179 ILE A CA 1
ATOM 1447 C C . ILE A 1 179 ? 5.740 3.375 -7.683 1.00 87.38 179 ILE A C 1
ATOM 1449 O O . ILE A 1 179 ? 5.799 3.593 -6.471 1.00 87.38 179 ILE A O 1
ATOM 1453 N N . LEU A 1 180 ? 6.253 2.294 -8.251 1.00 90.19 180 LEU A N 1
ATOM 1454 C CA . LEU A 1 180 ? 7.284 1.508 -7.597 1.00 90.19 180 LEU A CA 1
ATOM 1455 C C . LEU A 1 180 ? 8.635 1.884 -8.189 1.00 90.19 180 LEU A C 1
ATOM 1457 O O . LEU A 1 180 ? 8.805 1.852 -9.408 1.00 90.19 180 LEU A O 1
ATOM 1461 N N . SER A 1 181 ? 9.589 2.262 -7.349 1.00 88.94 181 SER A N 1
ATOM 1462 C CA . SER A 1 181 ? 10.946 2.583 -7.780 1.00 88.94 181 SER A CA 1
ATOM 1463 C C . SER A 1 181 ? 11.905 1.445 -7.438 1.00 88.94 181 SER A C 1
ATOM 1465 O O . SER A 1 181 ? 11.759 0.776 -6.415 1.00 88.94 181 SER A O 1
ATOM 1467 N N . LYS A 1 182 ? 12.878 1.195 -8.316 1.00 87.38 182 LYS A N 1
ATOM 1468 C CA . LYS A 1 182 ? 13.976 0.249 -8.088 1.00 87.38 182 LYS A CA 1
ATOM 1469 C C . LYS A 1 182 ? 15.185 0.677 -8.906 1.00 87.38 182 LYS A C 1
ATOM 1471 O O . LYS A 1 182 ? 15.087 0.780 -10.124 1.00 87.38 182 LYS A O 1
ATOM 1476 N N . GLU A 1 183 ? 16.312 0.939 -8.243 1.00 83.12 183 GLU A N 1
ATOM 1477 C CA . GLU A 1 183 ? 17.611 1.219 -8.889 1.00 83.12 183 GLU A CA 1
ATOM 1478 C C . GLU A 1 183 ? 17.545 2.268 -10.024 1.00 83.12 183 GLU A C 1
ATOM 1480 O O . GLU A 1 183 ? 18.167 2.131 -11.073 1.00 83.12 183 GLU A O 1
ATOM 1485 N N . GLY A 1 184 ? 16.758 3.332 -9.831 1.00 74.00 184 GLY A N 1
ATOM 1486 C CA . GLY A 1 184 ? 16.586 4.406 -10.820 1.00 74.00 184 GLY A CA 1
ATOM 1487 C C . GLY A 1 184 ? 15.545 4.130 -11.912 1.00 74.00 184 GLY A C 1
ATOM 1488 O O . GLY A 1 184 ? 15.228 5.034 -12.684 1.00 74.00 184 GLY A O 1
ATOM 1489 N N . SER A 1 185 ? 14.963 2.932 -11.946 1.00 76.88 185 SER A N 1
ATOM 1490 C CA . SER A 1 185 ? 13.780 2.618 -12.749 1.00 76.88 185 SER A CA 1
ATOM 1491 C C . SER A 1 185 ? 12.497 2.897 -11.975 1.00 76.88 185 SER A C 1
ATOM 1493 O O . SER A 1 185 ? 12.447 2.751 -10.753 1.00 76.88 185 SER A O 1
ATOM 1495 N N . SER A 1 186 ? 11.448 3.279 -12.701 1.00 81.94 186 SER A N 1
ATOM 1496 C CA . SER A 1 186 ? 10.102 3.463 -12.166 1.00 81.94 186 SER A CA 1
ATOM 1497 C C . SER A 1 186 ? 9.102 2.575 -12.900 1.00 81.94 186 SER A C 1
ATOM 1499 O O . SER A 1 186 ? 9.095 2.494 -14.130 1.00 81.94 186 SER A O 1
ATOM 1501 N N . PHE A 1 187 ? 8.242 1.928 -12.125 1.00 84.81 187 PHE A N 1
ATOM 1502 C CA . PHE A 1 187 ? 7.091 1.169 -12.581 1.00 84.81 187 PHE A CA 1
ATOM 1503 C C . PHE A 1 187 ? 5.829 1.955 -12.220 1.00 84.81 187 PHE A C 1
ATOM 1505 O O . PHE A 1 187 ? 5.592 2.252 -11.048 1.00 84.81 187 PHE A O 1
ATOM 1512 N N . GLU A 1 188 ? 5.051 2.348 -13.227 1.00 84.25 188 GLU A N 1
ATOM 1513 C CA . GLU A 1 188 ? 3.803 3.085 -13.014 1.00 84.25 188 GLU A CA 1
ATOM 1514 C C . GLU A 1 188 ? 2.742 2.155 -12.426 1.00 84.25 188 GLU A C 1
ATOM 1516 O O . GLU A 1 188 ? 2.525 1.055 -12.931 1.00 84.25 188 GLU A O 1
ATOM 1521 N N . LEU A 1 189 ? 2.073 2.604 -11.364 1.00 84.88 189 LEU A N 1
ATOM 1522 C CA . LEU A 1 189 ? 0.959 1.865 -10.788 1.00 84.88 189 LEU A CA 1
ATOM 1523 C C . LEU A 1 189 ? -0.352 2.232 -11.498 1.00 84.88 189 LEU A C 1
ATOM 1525 O O . LEU A 1 189 ? -0.548 3.391 -11.882 1.00 84.88 189 LEU A O 1
ATOM 1529 N N . PRO A 1 190 ? -1.278 1.270 -11.655 1.00 84.56 190 PRO A N 1
ATOM 1530 C CA . PRO A 1 190 ? -2.616 1.556 -12.150 1.00 84.56 190 PRO A CA 1
ATOM 1531 C C . PRO A 1 190 ? -3.343 2.517 -11.195 1.00 84.56 190 PRO A C 1
ATOM 1533 O O . PRO A 1 190 ? -3.056 2.552 -9.994 1.00 84.56 190 PRO A O 1
ATOM 1536 N N . PRO A 1 191 ? -4.331 3.280 -11.684 1.00 77.88 191 PRO A N 1
ATOM 1537 C CA . PRO A 1 191 ? -5.172 4.073 -10.803 1.00 77.88 191 PRO A CA 1
ATOM 1538 C C . PRO A 1 191 ? -5.952 3.159 -9.850 1.00 77.88 191 PRO A C 1
ATOM 1540 O O . PRO A 1 191 ? -6.461 2.107 -10.238 1.00 77.88 191 PRO A O 1
ATOM 1543 N N . VAL A 1 192 ? -6.099 3.586 -8.597 1.00 76.81 192 VAL A N 1
ATOM 1544 C CA . VAL A 1 192 ? -6.973 2.913 -7.630 1.00 76.81 192 VAL A CA 1
ATOM 1545 C C . VAL A 1 192 ? -8.425 3.163 -8.062 1.00 76.81 192 VAL A C 1
ATOM 1547 O O . VAL A 1 192 ? -8.945 4.269 -7.902 1.00 76.81 192 VAL A O 1
ATOM 1550 N N . ALA A 1 193 ? -9.066 2.145 -8.649 1.00 57.72 193 ALA A N 1
ATOM 1551 C CA . ALA A 1 193 ? -10.323 2.237 -9.410 1.00 57.72 193 ALA A CA 1
ATOM 1552 C C . ALA A 1 193 ? -11.535 2.827 -8.653 1.00 57.72 193 ALA A C 1
ATOM 1554 O O . ALA A 1 193 ? -12.522 3.205 -9.279 1.00 57.72 193 ALA A O 1
ATOM 1555 N N . VAL A 1 194 ? -11.475 2.949 -7.325 1.00 51.62 194 VAL A N 1
ATOM 1556 C CA . VAL A 1 194 ? -12.600 3.407 -6.487 1.00 51.62 194 VAL A CA 1
ATOM 1557 C C . VAL A 1 194 ? -12.619 4.934 -6.286 1.00 51.62 194 VAL A C 1
ATOM 1559 O O . VAL A 1 194 ? -13.546 5.484 -5.695 1.00 51.62 194 VAL A O 1
ATOM 1562 N N . GLN A 1 195 ? -11.636 5.675 -6.806 1.00 50.97 195 GLN A N 1
ATOM 1563 C CA . GLN A 1 195 ? -11.582 7.134 -6.641 1.00 50.97 195 GLN A CA 1
ATOM 1564 C C . GLN A 1 195 ? -12.210 7.892 -7.818 1.00 50.97 195 GLN A C 1
ATOM 1566 O O . GLN A 1 195 ? -11.609 8.792 -8.402 1.00 50.97 195 GLN A O 1
ATOM 1571 N N . THR A 1 196 ? -13.461 7.580 -8.159 1.00 38.69 196 THR A N 1
ATOM 1572 C CA . THR A 1 196 ? -14.265 8.490 -8.982 1.00 38.69 196 THR A CA 1
ATOM 1573 C C . THR A 1 196 ? -14.649 9.709 -8.139 1.00 38.69 196 THR A C 1
ATOM 1575 O O . THR A 1 196 ? -15.558 9.635 -7.312 1.00 38.69 196 THR A O 1
ATOM 1578 N N . GLY A 1 197 ? -13.953 10.835 -8.337 1.00 42.84 197 GLY A N 1
ATOM 1579 C CA . GLY A 1 197 ? -14.519 12.155 -8.038 1.00 42.84 197 GLY A CA 1
ATOM 1580 C C . GLY A 1 197 ? -13.726 13.150 -7.187 1.00 42.84 197 GLY A C 1
ATOM 1581 O O . GLY A 1 197 ? -14.336 14.136 -6.793 1.00 42.84 197 GLY A O 1
ATOM 1582 N N . TYR A 1 198 ? -12.429 12.983 -6.901 1.00 40.84 198 TYR A N 1
ATOM 1583 C CA . TYR A 1 198 ? -11.678 14.030 -6.182 1.00 40.84 198 TYR A CA 1
ATOM 1584 C C . TYR A 1 198 ? -10.233 14.213 -6.663 1.00 40.84 198 TYR A C 1
ATOM 1586 O O . TYR A 1 198 ? -9.497 13.255 -6.857 1.00 40.84 198 TYR A O 1
ATOM 1594 N N . TYR A 1 199 ? -9.828 15.484 -6.748 1.00 39.62 199 TYR A N 1
ATOM 1595 C CA . TYR A 1 199 ? -8.484 16.013 -7.036 1.00 39.62 199 TYR A CA 1
ATOM 1596 C C . TYR A 1 199 ? -7.412 15.681 -5.972 1.00 39.62 199 TYR A C 1
ATOM 1598 O O . TYR A 1 199 ? -6.334 16.262 -5.992 1.00 39.62 199 TYR A O 1
ATOM 1606 N N . TYR A 1 200 ? -7.702 14.773 -5.038 1.00 45.38 200 TYR A N 1
ATOM 1607 C CA . TYR A 1 200 ? -6.840 14.428 -3.904 1.00 45.38 200 TYR A CA 1
ATOM 1608 C C . TYR A 1 200 ? -6.602 12.919 -3.840 1.00 45.38 200 TYR A C 1
ATOM 1610 O O . TYR A 1 200 ? -6.786 12.287 -2.801 1.00 45.38 200 TYR A O 1
ATOM 1618 N N . SER A 1 201 ? -6.147 12.349 -4.956 1.00 51.03 201 SER A N 1
ATOM 1619 C CA . SER A 1 201 ? -5.568 11.003 -5.003 1.00 51.03 201 SER A CA 1
ATOM 1620 C C . SER A 1 201 ? -4.298 10.856 -4.151 1.00 51.03 201 SER A C 1
ATOM 1622 O O . SER A 1 201 ? -3.749 9.768 -4.084 1.00 51.03 201 SER A O 1
ATOM 1624 N N . ASP A 1 202 ? -3.830 11.926 -3.501 1.00 57.03 202 ASP A N 1
ATOM 1625 C CA . ASP A 1 202 ? -2.467 12.089 -2.978 1.00 57.03 202 AS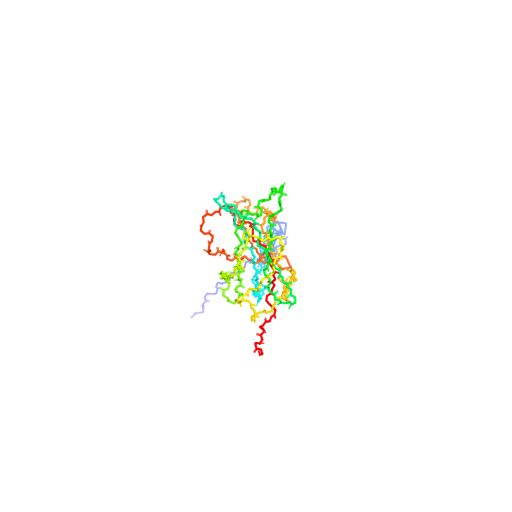P A CA 1
ATOM 1626 C C . ASP A 1 202 ? -2.224 11.550 -1.555 1.00 57.03 202 ASP A C 1
ATOM 1628 O O . ASP A 1 202 ? -1.120 11.687 -1.031 1.00 57.03 202 ASP A O 1
ATOM 1632 N N . ASN A 1 203 ? -3.206 10.896 -0.926 1.00 74.94 203 ASN A N 1
ATOM 1633 C CA . ASN A 1 203 ? -3.092 10.432 0.465 1.00 74.94 203 ASN A CA 1
ATOM 1634 C C . ASN A 1 203 ? -3.063 8.904 0.618 1.00 74.94 203 ASN A C 1
ATOM 1636 O O . ASN A 1 203 ? -3.586 8.377 1.603 1.00 74.94 203 ASN A O 1
ATOM 1640 N N . LEU A 1 204 ? -2.476 8.179 -0.336 1.00 87.00 204 LEU A N 1
ATOM 1641 C CA . LEU A 1 204 ? -2.113 6.779 -0.122 1.00 87.00 204 LEU A CA 1
ATOM 1642 C C . LEU A 1 204 ? -0.820 6.691 0.688 1.00 87.00 204 LEU A C 1
ATOM 1644 O O . LEU A 1 204 ? 0.193 7.301 0.351 1.00 87.00 204 LEU A O 1
ATOM 1648 N N . SER A 1 205 ? -0.863 5.903 1.753 1.00 90.69 205 SER A N 1
ATOM 1649 C CA . SER A 1 205 ? 0.279 5.580 2.599 1.00 90.69 205 SER A CA 1
ATOM 1650 C C . SER A 1 205 ? 0.546 4.084 2.554 1.00 90.69 205 SER A C 1
ATOM 1652 O O . SER A 1 205 ? -0.379 3.277 2.642 1.00 90.69 205 SER A O 1
ATOM 1654 N N . PHE A 1 206 ? 1.818 3.721 2.435 1.00 94.56 206 PHE A N 1
ATOM 1655 C CA . PHE A 1 206 ? 2.264 2.336 2.468 1.00 94.56 206 PHE A CA 1
ATOM 1656 C C . PHE A 1 206 ? 2.100 1.726 3.865 1.00 94.56 206 PHE A C 1
ATOM 1658 O O . PHE A 1 206 ? 2.463 2.354 4.860 1.00 94.56 206 PHE A O 1
ATOM 1665 N N . ILE A 1 207 ? 1.562 0.504 3.934 1.00 96.44 207 ILE A N 1
ATOM 1666 C CA . ILE A 1 207 ? 1.455 -0.275 5.177 1.00 96.44 207 ILE A CA 1
ATOM 1667 C C . ILE A 1 207 ? 2.501 -1.389 5.212 1.00 96.44 207 ILE A C 1
ATOM 1669 O O . ILE A 1 207 ? 3.176 -1.565 6.228 1.00 96.44 207 ILE A O 1
ATOM 1673 N N . GLY A 1 208 ? 2.606 -2.172 4.138 1.00 96.69 208 GLY A N 1
ATOM 1674 C CA . GLY A 1 208 ? 3.484 -3.337 4.121 1.00 96.69 208 GLY A CA 1
ATOM 1675 C C . GLY A 1 208 ? 3.394 -4.181 2.852 1.00 96.69 208 GLY A C 1
ATOM 1676 O O . GLY A 1 208 ? 2.384 -4.160 2.150 1.00 96.69 208 GLY A O 1
ATOM 1677 N N . TRP A 1 209 ? 4.442 -4.962 2.604 1.00 97.75 209 TRP A N 1
ATOM 1678 C CA . TRP A 1 209 ? 4.520 -5.986 1.559 1.00 97.75 209 TRP A CA 1
ATOM 1679 C C . TRP A 1 209 ? 3.947 -7.303 2.064 1.00 97.75 209 TRP A C 1
ATOM 1681 O O . TRP A 1 209 ? 4.211 -7.677 3.208 1.00 97.75 209 TRP A O 1
ATOM 1691 N N . VAL A 1 210 ? 3.226 -8.037 1.223 1.00 97.19 210 VAL A N 1
ATOM 1692 C CA . VAL A 1 210 ? 2.852 -9.428 1.507 1.00 97.19 210 VAL A CA 1
ATOM 1693 C C . VAL A 1 210 ? 4.094 -10.292 1.319 1.00 97.19 210 VAL A C 1
ATOM 1695 O O . VAL A 1 210 ? 4.674 -10.287 0.246 1.00 97.19 210 VAL A O 1
ATOM 1698 N N . VAL A 1 211 ? 4.532 -11.026 2.341 1.00 94.88 211 VAL A N 1
ATOM 1699 C CA . VAL A 1 211 ? 5.762 -11.846 2.275 1.00 94.88 211 VAL A CA 1
ATOM 1700 C C . VAL A 1 211 ? 5.496 -13.347 2.238 1.00 94.88 211 VAL A C 1
ATOM 1702 O O . VAL A 1 211 ? 6.362 -14.109 1.815 1.00 94.88 211 VAL A O 1
ATOM 1705 N N . SER A 1 212 ? 4.317 -13.784 2.679 1.00 90.31 212 SER A N 1
ATOM 1706 C CA . SER A 1 212 ? 3.894 -15.183 2.609 1.00 90.31 212 SER A CA 1
ATOM 1707 C C . SER A 1 212 ? 2.401 -15.335 2.887 1.00 90.31 212 SER A C 1
ATOM 1709 O O . SER A 1 212 ? 1.76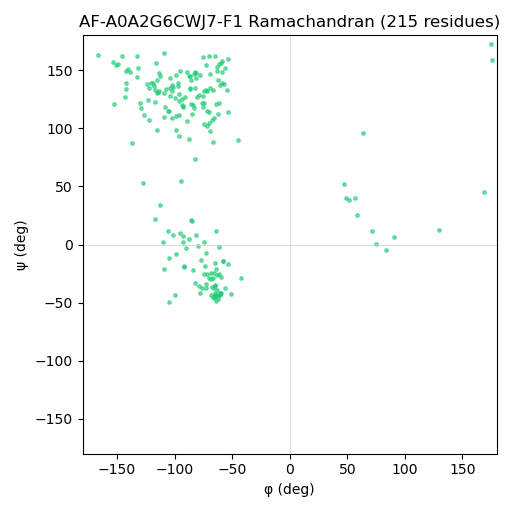8 -14.458 3.481 1.00 90.31 212 SER A O 1
ATOM 1711 N N . GLU A 1 213 ? 1.850 -16.487 2.512 1.00 82.44 213 GLU A N 1
ATOM 1712 C CA . GLU A 1 213 ? 0.558 -16.944 3.018 1.00 82.44 213 GLU A CA 1
ATOM 1713 C C . GLU A 1 213 ? 0.739 -17.611 4.386 1.00 82.44 213 GLU A C 1
ATOM 1715 O O . GLU A 1 213 ? 1.629 -18.444 4.590 1.00 82.44 213 GLU A O 1
ATOM 1720 N N . ARG A 1 214 ? -0.130 -17.274 5.338 1.00 70.75 214 ARG A N 1
ATOM 1721 C CA . ARG A 1 214 ? -0.263 -18.026 6.582 1.00 70.75 214 ARG A CA 1
ATOM 1722 C C . ARG A 1 214 ? -1.179 -19.208 6.330 1.00 70.75 214 ARG A C 1
ATOM 1724 O O . ARG A 1 214 ? -2.365 -19.042 6.051 1.00 70.75 214 ARG A O 1
ATOM 1731 N N . LYS A 1 215 ? -0.640 -20.414 6.494 1.00 52.47 215 LYS A N 1
ATOM 1732 C CA . LYS A 1 215 ? -1.472 -21.609 6.627 1.00 52.47 215 LYS A CA 1
ATOM 1733 C C . LYS A 1 215 ? -2.292 -21.462 7.905 1.00 52.47 215 LYS A C 1
ATOM 1735 O O . LYS A 1 215 ? -1.726 -21.294 8.982 1.00 52.47 215 LYS A O 1
ATOM 1740 N N . SER A 1 216 ? -3.612 -21.487 7.760 1.00 49.59 216 SER A N 1
ATOM 1741 C CA . SER A 1 216 ? -4.520 -21.615 8.894 1.00 49.59 216 SER A CA 1
ATOM 1742 C C . SER A 1 216 ? -4.291 -23.000 9.503 1.00 49.59 216 SER A C 1
ATOM 1744 O O . SER A 1 216 ? -4.585 -23.999 8.846 1.00 49.59 216 SER A O 1
ATOM 1746 N N . SER A 1 217 ? -3.685 -23.051 10.690 1.00 38.88 217 SER A N 1
ATOM 1747 C CA . SER A 1 217 ? -3.626 -24.266 11.514 1.00 38.88 217 SER A CA 1
ATOM 1748 C C . SER A 1 217 ? -4.949 -24.497 12.228 1.00 38.88 217 SER A C 1
ATOM 1750 O O . SER A 1 217 ? -5.617 -23.485 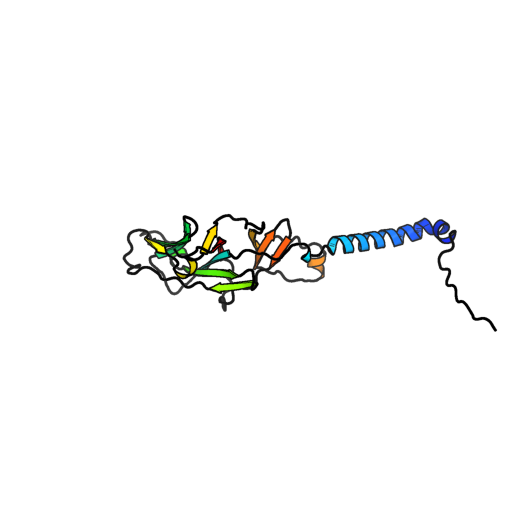12.548 1.00 38.88 217 SER A O 1
#